Protein AF-A0A6I1NPF8-F1 (afdb_monomer_lite)

Sequence (242 aa):
MSIIIFQILIAASIFITAQVGSRAQLLTSLAWTVFTLVVIYTTPLILLQLLTIWGSYWVFSSAQRQTDNGPSTLQAIINGRVGTVIDQLSTHQVVMRTLQPLRAAIYTEHLAVEKALERAQQQLHLNLRFAQGGPELQAQYEQSCAHFTRLLKPAPSASSPLVRLPDFDAIPPPENPQVAEILEQEIRTLREGRNQYLDMVRRTVCANAELKQLFERQLRERNAVEVWVKEFSPLQRIRAAL

Secondary structure (DSSP, 8-state):
-HHHHHHHHHHHHHHHHHTT-HHHHHHHHHHHHHHHHHH---HHHHHHHHHHHHHHHHHHHHHHT-TTS-HHHHHHHHHHHHHHHHHHHHHHHHHHHHHHHHHHHHHHHHHHHHHHHHHHHHHHHHHHHHHHHHHHHHHHHHHHHHHHHHHSPPPP---PPP-PPP-SS-SPPPSSHHHHHHHHHHHHHHHHHHHHHHHHHHHHHHT-HHHHHHHHHHHHHTT-HHHHHHHH-HHHHHHH--

pLDDT: mean 81.56, std 14.74, range [42.94, 97.81]

Structure (mmCIF, N/CA/C/O backbone):
data_AF-A0A6I1NPF8-F1
#
_entry.id   AF-A0A6I1NPF8-F1
#
loop_
_atom_site.group_PDB
_atom_site.id
_atom_site.type_symbol
_atom_site.label_atom_id
_atom_site.label_alt_id
_atom_site.label_comp_id
_atom_site.label_asym_id
_atom_site.label_entity_id
_atom_site.label_seq_id
_atom_site.pdbx_PDB_ins_code
_atom_site.Cartn_x
_atom_site.Cartn_y
_atom_site.Cartn_z
_atom_site.occupancy
_atom_site.B_iso_or_equiv
_atom_site.auth_seq_id
_atom_site.auth_comp_id
_atom_site.auth_asym_id
_atom_site.auth_atom_id
_atom_site.pdbx_PDB_model_num
ATOM 1 N N . MET A 1 1 ? 12.178 27.858 -13.052 1.00 51.66 1 MET A N 1
ATOM 2 C CA . MET A 1 1 ? 12.926 28.748 -13.972 1.00 51.66 1 MET A CA 1
ATOM 3 C C . MET A 1 1 ? 14.441 28.669 -13.748 1.00 51.66 1 MET A C 1
ATOM 5 O O . MET A 1 1 ? 15.152 28.402 -14.704 1.00 51.66 1 MET A O 1
ATOM 9 N N . SER A 1 2 ? 14.948 28.806 -12.517 1.00 63.16 2 SER A N 1
ATOM 10 C CA . SER A 1 2 ? 16.392 28.793 -12.191 1.00 63.16 2 SER A CA 1
ATOM 11 C C . SER A 1 2 ? 17.146 27.501 -12.558 1.00 63.16 2 SER A C 1
ATOM 13 O O . SER A 1 2 ? 18.290 27.564 -12.995 1.00 63.16 2 SER A O 1
ATOM 15 N N . ILE A 1 3 ? 16.502 26.335 -12.447 1.00 68.75 3 ILE A N 1
ATOM 16 C CA . ILE A 1 3 ? 17.141 25.026 -12.691 1.00 68.75 3 ILE A CA 1
ATOM 17 C C . ILE A 1 3 ? 17.507 24.817 -14.172 1.00 68.75 3 ILE A C 1
ATOM 19 O O . ILE A 1 3 ? 18.591 24.327 -14.472 1.00 68.75 3 ILE A O 1
ATOM 23 N N . ILE A 1 4 ? 16.634 25.222 -15.102 1.00 65.62 4 ILE A N 1
ATOM 24 C CA . ILE A 1 4 ? 16.854 25.040 -16.549 1.00 65.62 4 ILE A CA 1
ATOM 25 C C . ILE A 1 4 ? 18.004 25.933 -17.030 1.00 65.62 4 ILE A C 1
ATOM 27 O O . ILE A 1 4 ? 18.875 25.475 -17.764 1.00 65.62 4 ILE A O 1
ATOM 31 N N . ILE A 1 5 ? 18.055 27.183 -16.555 1.00 68.75 5 ILE A N 1
ATOM 32 C CA . ILE A 1 5 ? 19.144 28.123 -16.864 1.00 68.75 5 ILE A CA 1
ATOM 33 C C . ILE A 1 5 ? 20.485 27.548 -16.394 1.00 68.75 5 ILE A C 1
ATOM 35 O O . ILE A 1 5 ? 21.462 27.577 -17.135 1.00 68.75 5 ILE A O 1
ATOM 39 N N . PHE A 1 6 ? 20.518 26.956 -15.197 1.00 69.75 6 PHE A N 1
ATOM 40 C CA . PHE A 1 6 ? 21.723 26.341 -14.645 1.00 69.75 6 PHE A CA 1
ATOM 41 C C . PHE A 1 6 ? 22.190 25.117 -15.454 1.00 69.75 6 PHE A C 1
ATOM 43 O O . PHE A 1 6 ? 23.381 24.968 -15.715 1.00 69.75 6 PHE A O 1
ATOM 50 N N . GLN A 1 7 ? 21.263 24.273 -15.921 1.00 66.31 7 GLN A N 1
ATOM 51 C CA . GLN A 1 7 ? 21.593 23.130 -16.783 1.00 66.31 7 GLN A CA 1
ATOM 52 C C . GLN A 1 7 ? 22.134 23.555 -18.156 1.00 66.31 7 GLN A C 1
ATOM 54 O O . GLN A 1 7 ? 23.113 22.972 -18.622 1.00 66.31 7 GLN A O 1
ATOM 59 N N . ILE A 1 8 ? 21.551 24.590 -18.774 1.00 72.56 8 ILE A N 1
ATOM 60 C CA . ILE A 1 8 ? 22.043 25.153 -20.044 1.00 72.56 8 ILE A CA 1
ATOM 61 C C . ILE A 1 8 ? 23.463 25.708 -19.870 1.00 72.56 8 ILE A C 1
ATOM 63 O O . ILE A 1 8 ? 24.314 25.499 -20.731 1.00 72.56 8 ILE A O 1
ATOM 67 N N . LEU A 1 9 ? 23.741 26.363 -18.741 1.00 75.44 9 LEU A N 1
ATOM 68 C CA . LEU A 1 9 ? 25.045 26.964 -18.450 1.00 75.44 9 LEU A CA 1
ATOM 69 C C . LEU A 1 9 ? 26.137 25.897 -18.258 1.00 75.44 9 LEU A C 1
ATOM 71 O O . LEU A 1 9 ? 27.224 26.020 -18.824 1.00 75.44 9 LEU A O 1
ATOM 75 N N . ILE A 1 10 ? 25.830 24.802 -17.550 1.00 72.31 10 ILE A N 1
ATOM 76 C CA . ILE A 1 10 ? 26.739 23.651 -17.427 1.00 72.31 10 ILE A CA 1
ATOM 77 C C . ILE A 1 10 ? 27.001 23.029 -18.803 1.00 72.31 10 ILE A C 1
ATOM 79 O O . ILE A 1 10 ? 28.163 22.858 -19.175 1.00 72.31 10 ILE A O 1
ATOM 83 N N . ALA A 1 11 ? 25.951 22.748 -19.581 1.00 67.94 11 ALA A N 1
ATOM 84 C CA . ALA A 1 11 ? 26.082 22.140 -20.905 1.00 67.94 11 ALA A CA 1
ATOM 85 C C . ALA A 1 11 ? 26.912 23.012 -21.865 1.00 67.94 11 ALA A C 1
ATOM 87 O O . ALA A 1 11 ? 27.827 22.509 -22.517 1.00 67.94 11 ALA A O 1
ATOM 88 N N . ALA A 1 12 ? 26.662 24.325 -21.891 1.00 70.19 12 ALA A N 1
ATOM 89 C CA . ALA A 1 12 ? 27.430 25.276 -22.690 1.00 70.19 12 ALA A CA 1
ATOM 90 C C . ALA A 1 12 ? 28.904 25.335 -22.253 1.00 70.19 12 ALA A C 1
ATOM 92 O O . ALA A 1 12 ? 29.794 25.342 -23.101 1.00 70.19 12 AL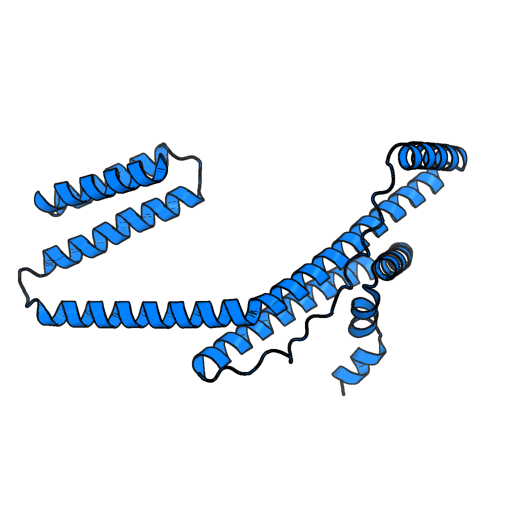A A O 1
ATOM 93 N N . SER A 1 13 ? 29.182 25.312 -20.944 1.00 73.25 13 SER A N 1
ATOM 94 C CA . SER A 1 13 ? 30.560 25.344 -20.436 1.00 73.25 13 SER A CA 1
ATOM 95 C C . SER A 1 13 ? 31.358 24.088 -20.805 1.00 73.25 13 SER A C 1
ATOM 97 O O . SER A 1 13 ? 32.515 24.202 -21.200 1.00 73.25 13 SER A O 1
ATOM 99 N N . ILE A 1 14 ? 30.734 22.904 -20.758 1.00 70.25 14 ILE A N 1
ATOM 100 C CA . ILE A 1 14 ? 31.361 21.635 -21.162 1.00 70.25 14 ILE A CA 1
ATOM 101 C C . ILE A 1 14 ? 31.570 21.598 -22.682 1.00 70.25 14 ILE A C 1
ATOM 103 O O . ILE A 1 14 ? 32.590 21.098 -23.152 1.00 70.25 14 ILE A O 1
ATOM 107 N N . PHE A 1 15 ? 30.633 22.150 -23.458 1.00 68.31 15 PHE A N 1
ATOM 108 C CA . PHE A 1 15 ? 30.753 22.239 -24.913 1.00 68.31 15 PHE A CA 1
ATOM 109 C C . PHE A 1 15 ? 31.921 23.138 -25.343 1.00 68.31 15 PHE A C 1
ATOM 111 O O . PHE A 1 15 ? 32.705 22.763 -26.213 1.00 68.31 15 PHE A O 1
ATOM 118 N N . ILE A 1 16 ? 32.077 24.298 -24.698 1.00 69.94 16 ILE A N 1
ATOM 119 C CA . ILE A 1 16 ? 33.178 25.229 -24.975 1.00 69.94 16 ILE A CA 1
ATOM 120 C C . ILE A 1 16 ? 34.528 24.584 -24.635 1.00 69.94 16 ILE A C 1
ATOM 122 O O . ILE A 1 16 ? 35.472 24.684 -25.418 1.00 69.94 16 ILE A O 1
ATOM 126 N N . THR A 1 17 ? 34.636 23.872 -23.509 1.00 68.06 17 THR A N 1
ATOM 127 C CA . 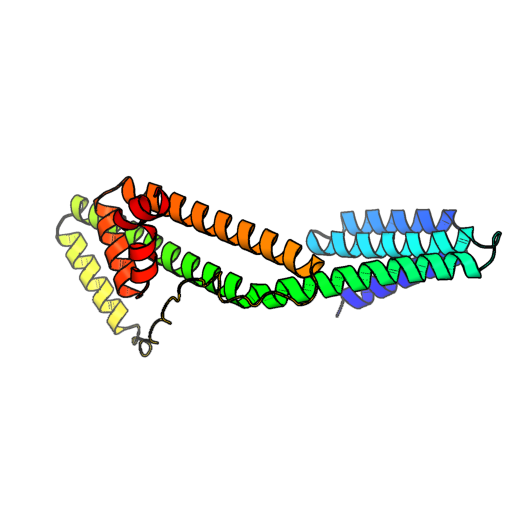THR A 1 17 ? 35.907 23.250 -23.103 1.00 68.06 17 THR A CA 1
ATOM 128 C C . THR A 1 17 ? 36.239 21.974 -23.875 1.00 68.06 17 THR A C 1
ATOM 130 O O . THR A 1 17 ? 37.419 21.657 -24.029 1.00 68.06 17 THR A O 1
ATOM 133 N N . ALA A 1 18 ? 35.244 21.293 -24.452 1.00 62.56 18 ALA A N 1
ATOM 134 C CA . ALA A 1 18 ? 35.462 20.179 -25.377 1.00 62.56 18 ALA A CA 1
ATOM 135 C C . ALA A 1 18 ? 36.223 20.602 -26.650 1.00 62.56 18 ALA A C 1
ATOM 137 O O . ALA A 1 18 ? 37.006 19.814 -27.181 1.00 62.56 18 ALA A O 1
ATOM 138 N N . GLN A 1 19 ? 36.080 21.856 -27.101 1.00 68.69 19 GLN A N 1
ATOM 139 C CA . GLN A 1 19 ? 36.823 22.366 -28.263 1.00 68.69 19 GLN A CA 1
ATOM 140 C C . GLN A 1 19 ? 38.300 22.678 -27.970 1.00 68.69 19 GLN A C 1
ATOM 142 O O . GLN A 1 19 ? 39.108 22.731 -28.891 1.00 68.69 19 GLN A O 1
ATOM 147 N N . VAL A 1 20 ? 38.672 22.855 -26.697 1.00 74.94 20 VAL A N 1
ATOM 148 C CA . VAL A 1 20 ? 40.045 23.202 -26.281 1.00 74.94 20 VAL A CA 1
ATOM 149 C C . VAL A 1 20 ? 40.918 21.952 -26.099 1.00 74.94 20 VAL A C 1
ATOM 151 O O . VAL A 1 20 ? 42.138 22.014 -26.236 1.00 74.94 20 VAL A O 1
ATOM 154 N N . GLY A 1 21 ? 40.307 20.794 -25.826 1.00 66.56 21 GLY A N 1
ATOM 155 C CA . GLY A 1 21 ? 40.992 19.501 -25.777 1.00 66.56 21 GLY A CA 1
ATOM 156 C C . GLY A 1 21 ? 40.440 18.547 -24.716 1.00 66.56 21 GLY A C 1
ATOM 157 O O . GLY A 1 21 ? 39.910 18.958 -23.683 1.00 66.56 21 GLY A O 1
ATOM 158 N N . SER A 1 22 ? 40.627 17.243 -24.935 1.00 62.72 22 SER A N 1
ATOM 159 C CA . SER A 1 22 ? 40.040 16.166 -24.113 1.00 62.72 22 SER A CA 1
ATOM 160 C C . SER A 1 22 ? 40.419 16.219 -22.626 1.00 62.72 22 SER A C 1
ATOM 162 O O . SER A 1 22 ? 39.627 15.842 -21.761 1.00 62.72 22 SER A O 1
ATOM 164 N N . ARG A 1 23 ? 41.617 16.726 -22.306 1.00 68.88 23 ARG A N 1
ATOM 165 C CA . ARG A 1 23 ? 42.084 16.910 -20.921 1.00 68.88 23 ARG A CA 1
ATOM 166 C C . ARG A 1 23 ? 41.377 18.071 -20.216 1.00 68.88 23 ARG A C 1
ATOM 168 O O . ARG A 1 23 ? 41.074 17.960 -19.031 1.00 68.88 23 ARG A O 1
ATOM 175 N N . ALA A 1 24 ? 41.085 19.152 -20.942 1.00 70.31 24 ALA A N 1
ATOM 176 C CA . ALA A 1 24 ? 40.372 20.309 -20.405 1.00 70.31 24 ALA A CA 1
ATOM 177 C C . ALA A 1 24 ? 38.912 19.952 -20.097 1.00 70.31 24 ALA A C 1
ATOM 179 O O . ALA A 1 24 ? 38.418 20.267 -19.019 1.00 70.31 24 ALA A O 1
ATOM 180 N N . GLN A 1 25 ? 38.265 19.193 -20.985 1.00 67.88 25 GLN A N 1
ATOM 181 C CA . GLN A 1 25 ? 36.898 18.712 -20.787 1.00 67.88 25 GLN A CA 1
ATOM 182 C C . GLN A 1 25 ? 36.749 17.868 -19.509 1.00 67.88 25 GLN A C 1
ATOM 184 O O . GLN A 1 25 ? 35.792 18.042 -18.752 1.00 67.88 25 GLN A O 1
ATOM 189 N N . LEU A 1 26 ? 37.712 16.978 -19.241 1.00 70.81 26 LEU A N 1
ATOM 190 C CA . LEU A 1 26 ? 37.694 16.116 -18.058 1.00 70.81 26 LEU A CA 1
ATOM 191 C C . LEU A 1 26 ? 37.825 16.951 -16.775 1.00 70.81 26 LEU A C 1
ATOM 193 O O . LEU A 1 26 ? 37.009 16.798 -15.867 1.00 70.81 26 LEU A O 1
ATOM 197 N N . LEU A 1 27 ? 38.761 17.905 -16.741 1.00 72.75 27 LEU A N 1
ATOM 198 C CA . LEU A 1 27 ? 38.934 18.820 -15.607 1.00 72.75 27 LEU A CA 1
ATOM 199 C C . LEU A 1 27 ? 37.693 19.685 -15.359 1.00 72.75 27 LEU A C 1
ATOM 201 O O . LEU A 1 27 ? 37.284 19.844 -14.211 1.00 72.75 27 LEU A O 1
ATOM 205 N N . THR A 1 28 ? 37.047 20.190 -16.412 1.00 73.81 28 THR A N 1
ATOM 206 C CA . THR A 1 28 ? 35.805 20.966 -16.284 1.00 73.81 28 THR A CA 1
ATOM 207 C C . THR A 1 28 ? 34.652 20.112 -15.758 1.00 73.81 28 THR A C 1
ATOM 209 O O . THR A 1 28 ? 33.916 20.558 -14.880 1.00 73.81 28 THR A O 1
ATOM 212 N N . SER A 1 29 ? 34.508 18.871 -16.237 1.00 71.75 29 SER A N 1
ATOM 213 C CA . SER A 1 29 ? 33.476 17.949 -15.741 1.00 71.75 29 SER A CA 1
ATOM 214 C C . SER A 1 29 ? 33.691 17.580 -14.268 1.00 71.75 29 SER A C 1
ATOM 216 O O . SER A 1 29 ? 32.737 17.550 -13.487 1.00 71.75 29 SER A O 1
ATOM 218 N N . LEU A 1 30 ? 34.950 17.381 -13.864 1.00 77.50 30 LEU A N 1
ATOM 219 C CA . LEU A 1 30 ? 35.327 17.082 -12.487 1.00 77.50 30 LEU A CA 1
ATOM 220 C C . LEU A 1 30 ? 35.043 18.282 -11.575 1.00 77.50 30 LEU A C 1
ATOM 222 O O . LEU A 1 30 ? 34.437 18.117 -10.519 1.00 77.50 30 LEU A O 1
ATOM 226 N N . ALA A 1 31 ? 35.410 19.490 -12.011 1.00 77.94 31 ALA A N 1
ATOM 227 C CA . ALA A 1 31 ? 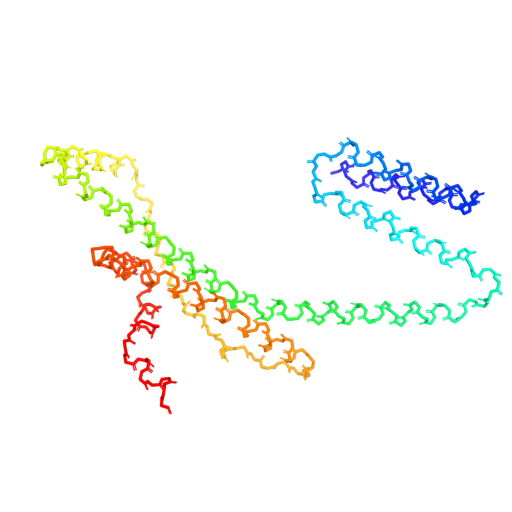35.165 20.725 -11.273 1.00 77.94 31 ALA A CA 1
ATOM 228 C C . ALA A 1 31 ? 33.666 20.965 -11.040 1.00 77.94 31 ALA A C 1
ATOM 230 O O . ALA A 1 31 ? 33.262 21.256 -9.915 1.00 77.94 31 ALA A O 1
ATOM 231 N N . TRP A 1 32 ? 32.829 20.766 -12.064 1.00 74.50 32 TRP A N 1
ATOM 232 C CA . TRP A 1 32 ? 31.377 20.874 -11.913 1.00 74.50 32 TRP A CA 1
ATOM 233 C C . TRP A 1 32 ? 30.798 19.788 -11.013 1.00 74.50 32 TRP A C 1
ATOM 235 O O . TRP A 1 32 ? 29.935 20.089 -10.195 1.00 74.50 32 TRP A O 1
ATOM 245 N N . THR A 1 33 ? 31.304 18.557 -11.098 1.00 72.50 33 THR A N 1
ATOM 246 C CA . THR A 1 33 ? 30.868 17.462 -10.221 1.00 72.50 33 THR A CA 1
ATOM 247 C C . THR A 1 33 ? 31.132 17.808 -8.755 1.00 72.50 33 THR A C 1
ATOM 249 O O . THR A 1 33 ? 30.212 17.758 -7.940 1.00 72.50 33 THR A O 1
ATOM 252 N N . VAL A 1 34 ? 32.349 18.254 -8.427 1.00 75.69 34 VAL A N 1
ATOM 253 C CA . VAL A 1 34 ? 32.714 18.679 -7.065 1.00 75.69 34 VAL A CA 1
ATOM 254 C C . VAL A 1 34 ? 31.876 19.880 -6.621 1.00 75.69 34 VAL A C 1
ATOM 256 O O . VAL A 1 34 ? 31.338 19.871 -5.517 1.00 75.69 34 VAL A O 1
ATOM 259 N N . PHE A 1 35 ? 31.692 20.880 -7.485 1.00 73.00 35 PHE A N 1
ATOM 260 C CA . PHE A 1 35 ? 30.863 22.047 -7.182 1.00 73.00 35 PHE A CA 1
ATOM 261 C C . PHE A 1 35 ? 29.407 21.660 -6.873 1.00 73.00 35 PHE A C 1
ATOM 263 O O . PHE A 1 35 ? 28.855 22.093 -5.864 1.00 73.00 35 PHE A O 1
ATOM 270 N N . THR A 1 36 ? 28.791 20.797 -7.687 1.00 69.81 36 THR A N 1
ATOM 271 C CA . THR A 1 36 ? 27.409 20.331 -7.463 1.00 69.81 36 THR A CA 1
ATOM 272 C C . THR A 1 36 ? 27.261 19.489 -6.197 1.00 69.81 36 THR A C 1
ATOM 274 O O . THR A 1 36 ? 26.245 19.602 -5.514 1.00 69.81 36 THR A O 1
ATOM 277 N N . LEU A 1 37 ? 28.289 18.713 -5.839 1.00 66.81 37 LEU A N 1
ATOM 278 C CA . LEU A 1 37 ? 28.320 17.914 -4.614 1.00 66.81 37 LEU A CA 1
ATOM 279 C C . LEU A 1 37 ? 28.398 18.788 -3.350 1.00 66.81 37 LEU A C 1
ATOM 281 O O . LEU A 1 37 ? 27.842 18.428 -2.319 1.00 66.81 37 LEU A O 1
ATOM 285 N N . VAL A 1 38 ? 29.078 19.938 -3.436 1.00 70.44 38 VAL A N 1
ATOM 286 C CA . VAL A 1 38 ? 29.252 20.882 -2.318 1.00 70.44 38 VAL A CA 1
ATOM 287 C C . VAL A 1 38 ? 28.047 21.816 -2.156 1.00 70.44 38 VAL A C 1
ATOM 289 O O . VAL A 1 38 ? 27.707 22.188 -1.036 1.00 70.44 38 VAL A O 1
ATOM 292 N N . VAL A 1 39 ? 27.394 22.210 -3.254 1.00 66.50 39 VAL A N 1
ATOM 293 C CA . VAL A 1 39 ? 26.408 23.308 -3.252 1.00 66.50 39 VAL A CA 1
ATOM 294 C C . VAL A 1 39 ? 24.954 22.843 -3.064 1.00 66.50 39 VAL A C 1
ATOM 296 O O . VAL A 1 39 ? 24.112 23.654 -2.680 1.00 66.50 39 VAL A O 1
ATOM 299 N N . ILE A 1 40 ? 24.613 21.569 -3.294 1.00 59.88 40 ILE A N 1
ATOM 300 C CA . ILE A 1 40 ? 23.205 21.125 -3.334 1.00 59.88 40 ILE A CA 1
ATOM 301 C C . ILE A 1 40 ? 22.910 20.080 -2.248 1.00 59.88 40 ILE A C 1
ATOM 303 O O . ILE A 1 40 ? 23.366 18.949 -2.313 1.00 59.88 40 ILE A O 1
ATOM 307 N N . TYR A 1 41 ? 22.061 20.433 -1.276 1.00 55.94 41 TYR A N 1
ATOM 308 C CA . TYR A 1 41 ? 21.579 19.541 -0.201 1.00 55.94 41 TYR A CA 1
ATOM 309 C C . TYR A 1 41 ? 20.339 18.711 -0.613 1.00 55.94 41 TYR A C 1
ATOM 311 O O . TYR A 1 41 ? 19.593 18.216 0.228 1.00 55.94 41 TYR A O 1
ATOM 319 N N . THR A 1 42 ? 20.052 18.605 -1.916 1.00 57.56 42 THR A N 1
ATOM 320 C CA . THR A 1 42 ? 18.831 17.979 -2.456 1.00 57.56 42 THR A CA 1
ATOM 321 C C . THR A 1 42 ? 19.188 16.799 -3.363 1.00 57.56 42 THR A C 1
ATOM 323 O O . THR A 1 42 ? 19.442 16.943 -4.559 1.00 57.56 42 THR A O 1
ATOM 326 N N . THR A 1 43 ? 19.182 15.602 -2.777 1.00 59.94 43 THR A N 1
ATOM 327 C CA . THR A 1 43 ? 19.627 14.325 -3.362 1.00 59.94 43 THR A CA 1
ATOM 328 C C . THR A 1 43 ? 19.077 13.982 -4.762 1.00 59.94 43 THR A C 1
ATOM 330 O O . THR A 1 43 ? 19.864 13.517 -5.588 1.00 59.94 43 THR A O 1
ATOM 333 N N . PRO A 1 44 ? 17.794 14.220 -5.118 1.00 59.28 44 PRO A N 1
ATOM 334 C CA . PRO A 1 44 ? 17.296 13.835 -6.445 1.00 59.28 44 PRO A CA 1
ATOM 335 C C . PRO A 1 44 ? 17.818 14.724 -7.588 1.00 59.28 44 PRO A C 1
ATOM 337 O O . PRO A 1 44 ? 17.930 14.259 -8.721 1.00 59.28 44 PRO A O 1
ATOM 340 N N . LEU A 1 45 ? 18.191 15.982 -7.317 1.00 58.69 45 LEU A N 1
ATOM 341 C CA . LEU A 1 45 ? 18.747 16.882 -8.340 1.00 58.69 45 LEU A CA 1
ATOM 342 C C . LEU A 1 45 ? 20.199 16.545 -8.700 1.00 58.69 45 LEU A C 1
ATOM 344 O O . LEU A 1 45 ? 20.599 16.740 -9.848 1.00 58.69 45 LEU A O 1
ATOM 348 N N . ILE A 1 46 ? 20.962 15.999 -7.751 1.00 66.88 46 ILE A N 1
ATOM 349 C CA . ILE A 1 46 ? 22.356 15.584 -7.955 1.00 66.88 46 ILE A CA 1
ATOM 350 C C . ILE A 1 46 ? 22.438 14.440 -8.970 1.00 66.88 46 ILE A C 1
ATOM 352 O O . ILE A 1 46 ? 23.283 14.471 -9.861 1.00 66.88 46 ILE A O 1
ATOM 356 N N . LEU A 1 47 ? 21.529 13.462 -8.889 1.00 69.56 47 LEU A N 1
ATOM 357 C CA . LEU A 1 47 ? 21.488 12.340 -9.833 1.00 69.56 47 LEU A CA 1
ATOM 358 C C . LEU A 1 47 ? 21.194 12.810 -11.260 1.00 69.56 47 LEU A C 1
ATOM 360 O O . LEU A 1 47 ? 21.855 12.370 -12.199 1.00 69.56 47 LEU A O 1
ATOM 364 N N . LEU A 1 48 ? 20.252 13.745 -11.418 1.00 68.62 48 LEU A N 1
ATOM 365 C CA . LEU A 1 48 ? 19.928 14.322 -12.721 1.00 68.62 48 LEU A CA 1
ATOM 366 C C . LEU A 1 48 ? 21.124 15.100 -13.296 1.00 68.62 48 LEU A C 1
ATOM 368 O O . LEU A 1 48 ? 21.440 14.957 -14.471 1.00 68.62 48 LEU A O 1
ATOM 372 N N . GLN A 1 49 ? 21.821 15.889 -12.472 1.00 65.06 49 GLN A N 1
ATOM 373 C CA . GLN A 1 49 ? 22.997 16.650 -12.909 1.00 65.06 49 GLN A CA 1
ATOM 374 C C . GLN A 1 49 ? 24.189 15.755 -13.258 1.00 65.06 49 GLN A C 1
ATOM 376 O O . GLN A 1 49 ? 24.826 15.980 -14.285 1.00 65.06 49 GLN A O 1
ATOM 381 N N . LEU A 1 50 ? 24.456 14.714 -12.466 1.00 69.75 50 LEU A N 1
ATOM 382 C CA . LEU A 1 50 ? 25.481 13.714 -12.773 1.00 69.75 50 LEU A CA 1
ATOM 383 C C . LEU A 1 50 ? 25.184 13.003 -14.092 1.00 69.75 50 LEU A C 1
ATOM 385 O O . LEU A 1 50 ? 26.082 12.860 -14.919 1.00 69.75 50 LEU A O 1
ATOM 389 N N . LEU A 1 51 ? 23.928 12.613 -14.321 1.00 75.19 51 LEU A N 1
ATOM 390 C CA . LEU A 1 51 ? 23.516 11.966 -15.564 1.00 75.19 51 LEU A CA 1
ATOM 391 C C . LEU A 1 51 ? 23.711 12.898 -16.767 1.00 75.19 51 LEU A C 1
ATOM 393 O O . LEU A 1 51 ? 24.224 12.461 -17.794 1.00 75.19 51 LEU A O 1
ATOM 397 N N . THR A 1 52 ? 23.402 14.189 -16.631 1.00 74.69 52 THR A N 1
ATOM 398 C CA . THR A 1 52 ? 23.646 15.176 -17.693 1.00 74.69 52 THR A CA 1
ATOM 399 C C . THR A 1 52 ? 25.140 15.390 -17.955 1.00 74.69 52 THR A C 1
ATOM 401 O O . THR A 1 52 ? 25.549 15.426 -19.116 1.00 74.69 52 THR A O 1
ATOM 404 N N . ILE A 1 53 ? 25.971 15.503 -16.911 1.00 73.44 53 ILE A N 1
ATOM 405 C CA . ILE A 1 53 ? 27.424 15.719 -17.042 1.00 73.44 53 ILE A CA 1
ATOM 406 C C . ILE A 1 53 ? 28.086 14.504 -17.701 1.00 73.44 53 ILE A C 1
ATOM 408 O O . ILE A 1 53 ? 28.801 14.653 -18.694 1.00 73.44 53 ILE A O 1
ATOM 412 N N . TRP A 1 54 ? 27.813 13.300 -17.196 1.00 74.00 54 TRP A N 1
ATOM 413 C CA . TRP A 1 54 ? 28.400 12.066 -17.717 1.00 74.00 54 TRP A CA 1
ATOM 414 C C . TRP A 1 54 ? 27.819 11.660 -19.069 1.00 74.00 54 TRP A C 1
ATOM 416 O O . TRP A 1 54 ? 28.567 11.210 -19.934 1.00 74.00 54 TRP A O 1
ATOM 426 N N . GLY A 1 55 ? 26.522 11.883 -19.294 1.00 74.25 55 GLY A N 1
ATOM 427 C CA . GLY A 1 55 ? 25.885 11.685 -20.594 1.00 74.25 55 GLY A CA 1
ATOM 428 C C . GLY A 1 55 ? 26.500 12.586 -21.664 1.00 74.25 55 GLY A C 1
ATOM 429 O O . GLY A 1 55 ? 26.892 12.105 -22.725 1.00 74.25 55 GLY A O 1
ATOM 430 N N . SER A 1 56 ? 26.691 13.873 -21.355 1.00 71.31 56 SER A N 1
ATOM 431 C CA . SER A 1 56 ? 27.353 14.815 -22.267 1.00 71.31 56 SER A CA 1
ATOM 432 C C . SER A 1 56 ? 28.811 14.418 -22.507 1.00 71.31 56 SER A C 1
ATOM 434 O O . SER A 1 56 ? 29.254 14.346 -23.650 1.00 71.31 56 SER A O 1
ATOM 436 N N . TYR A 1 57 ? 29.560 14.089 -21.449 1.00 69.38 57 TYR A N 1
ATOM 437 C CA . TYR A 1 57 ? 30.944 13.635 -21.577 1.00 69.38 57 TYR A CA 1
ATOM 438 C C . TYR A 1 57 ? 31.063 12.385 -22.458 1.00 69.38 57 TYR A C 1
ATOM 440 O O . TYR A 1 57 ? 31.931 12.331 -23.326 1.00 69.38 57 TYR A O 1
ATOM 448 N N . TRP A 1 58 ? 30.185 11.395 -22.291 1.00 77.00 58 TRP A N 1
ATOM 449 C CA . TRP A 1 58 ? 30.204 10.167 -23.086 1.00 77.00 58 TRP A CA 1
ATOM 450 C C . TRP A 1 58 ? 29.907 10.425 -24.570 1.00 77.00 58 TRP A C 1
ATOM 452 O O . TRP A 1 58 ? 30.616 9.918 -25.441 1.00 77.00 58 TRP A O 1
ATOM 462 N N . VAL A 1 59 ? 28.923 11.275 -24.875 1.00 72.69 59 VAL A N 1
ATOM 463 C CA . VAL A 1 59 ? 28.578 11.654 -26.257 1.00 72.69 59 VAL A CA 1
ATOM 464 C C . VAL A 1 59 ? 29.708 12.448 -26.927 1.00 72.69 59 VAL A C 1
ATOM 466 O O . VAL A 1 59 ? 30.078 12.163 -28.062 1.00 72.69 59 VAL A O 1
ATOM 469 N N . PHE A 1 60 ? 30.322 13.404 -26.228 1.00 64.38 60 PHE A N 1
ATOM 470 C CA . PHE A 1 60 ? 31.378 14.235 -26.820 1.00 64.38 60 PHE A CA 1
ATOM 471 C C . PHE A 1 60 ? 32.743 13.534 -26.878 1.00 64.38 60 PHE A C 1
ATOM 473 O O . PHE A 1 60 ? 33.464 13.668 -27.866 1.00 64.38 60 PHE A O 1
ATOM 480 N N . SER A 1 61 ? 33.094 12.723 -25.876 1.00 64.56 61 SER A N 1
ATOM 481 C CA . SER A 1 61 ? 34.345 11.947 -25.895 1.00 64.56 61 SER A CA 1
ATOM 482 C C . SER A 1 61 ? 34.324 10.813 -26.923 1.00 64.56 61 SER A C 1
ATOM 484 O O . SER A 1 61 ? 35.377 10.452 -27.453 1.00 64.56 61 SER A O 1
ATOM 486 N N . SER A 1 62 ? 33.144 10.273 -27.247 1.00 61.97 62 SER A N 1
ATOM 487 C CA . SER A 1 62 ? 32.992 9.317 -28.346 1.00 61.97 62 SER A CA 1
ATOM 488 C C . SER A 1 62 ? 33.118 9.991 -29.714 1.00 61.97 62 SER A C 1
ATOM 490 O O . SER A 1 62 ? 33.784 9.425 -30.573 1.00 61.97 62 SER A O 1
ATOM 492 N N . ALA A 1 63 ? 32.616 11.217 -29.894 1.00 57.06 63 ALA A N 1
ATOM 493 C CA . ALA A 1 63 ? 32.817 11.991 -31.124 1.00 57.06 63 ALA A CA 1
ATOM 494 C C . ALA A 1 63 ? 34.300 12.341 -31.380 1.00 57.06 63 ALA A C 1
ATOM 496 O O . ALA A 1 63 ? 34.768 12.295 -32.515 1.00 57.06 63 ALA A O 1
ATOM 497 N N . GLN A 1 64 ? 35.077 12.625 -30.328 1.00 55.94 64 GLN A N 1
ATOM 498 C CA . GLN A 1 64 ? 36.484 13.036 -30.455 1.00 55.94 64 GLN A CA 1
ATOM 499 C C . GLN A 1 64 ? 37.468 11.871 -30.677 1.00 55.94 64 GLN A C 1
ATOM 501 O O . GLN A 1 64 ? 38.602 12.094 -31.086 1.00 55.94 64 GLN A O 1
ATOM 506 N N . ARG A 1 65 ? 37.048 10.619 -30.447 1.00 52.47 65 ARG A N 1
ATOM 507 C CA . ARG A 1 65 ? 37.835 9.411 -30.777 1.00 52.47 65 ARG A CA 1
ATOM 508 C C . ARG A 1 65 ? 37.631 8.925 -32.220 1.00 52.47 65 ARG A C 1
ATOM 510 O O . ARG A 1 65 ? 38.245 7.939 -32.611 1.00 52.47 65 ARG A O 1
ATOM 517 N N . GLN A 1 66 ? 36.767 9.581 -32.997 1.00 48.31 66 GLN A N 1
ATOM 518 C CA . GLN A 1 66 ? 36.321 9.121 -34.321 1.00 48.31 66 GLN A CA 1
ATOM 519 C C . GLN A 1 66 ? 36.907 9.888 -35.502 1.00 48.31 66 GLN A C 1
ATOM 521 O O . GLN A 1 66 ? 36.636 9.526 -36.644 1.00 48.31 66 GLN A O 1
ATOM 526 N N . THR A 1 67 ? 37.755 10.890 -35.271 1.00 50.53 67 THR A N 1
ATOM 527 C CA . THR A 1 67 ? 38.494 11.544 -36.361 1.00 50.53 67 THR A CA 1
ATOM 528 C C . THR A 1 67 ? 39.435 10.597 -37.116 1.00 50.53 67 THR A C 1
ATOM 530 O O . THR A 1 67 ? 39.838 10.941 -38.220 1.00 50.53 67 THR A O 1
ATOM 533 N N . ASP A 1 68 ? 39.699 9.390 -36.596 1.00 52.97 68 ASP A N 1
ATOM 534 C CA . ASP A 1 68 ? 40.589 8.409 -37.233 1.00 52.97 68 ASP A CA 1
ATOM 535 C C . ASP A 1 68 ? 39.879 7.223 -37.919 1.00 52.97 68 ASP A C 1
ATOM 537 O O . ASP A 1 68 ? 40.535 6.476 -38.636 1.00 52.97 68 ASP A O 1
ATOM 541 N N . ASN A 1 69 ? 38.557 7.026 -37.767 1.00 53.34 69 ASN A N 1
ATOM 542 C CA . ASN A 1 69 ? 37.839 5.910 -38.409 1.00 53.34 69 ASN A CA 1
ATOM 543 C C . ASN A 1 69 ? 36.396 6.288 -38.801 1.00 53.34 69 ASN A C 1
ATOM 545 O O . ASN A 1 69 ? 35.507 6.286 -37.958 1.00 53.34 69 ASN A O 1
ATOM 549 N N . GLY A 1 70 ? 36.184 6.570 -40.093 1.00 54.06 70 GLY A N 1
ATOM 550 C CA . GLY A 1 70 ? 34.924 6.502 -40.861 1.00 54.06 70 GLY A CA 1
ATOM 551 C C . GLY A 1 70 ? 33.572 6.822 -40.168 1.00 54.06 70 GLY A C 1
ATOM 552 O O . GLY A 1 70 ? 33.068 5.991 -39.410 1.00 54.06 70 GLY A O 1
ATOM 553 N N . PRO A 1 71 ? 32.871 7.920 -40.530 1.00 58.47 71 PRO A N 1
ATOM 554 C CA . PRO A 1 71 ? 31.618 8.357 -39.884 1.00 58.47 71 PRO A CA 1
ATOM 555 C C . PRO A 1 71 ? 30.408 7.406 -40.029 1.00 58.47 71 PRO A C 1
ATOM 557 O O . PRO A 1 71 ? 29.449 7.511 -39.265 1.00 58.47 71 PRO A O 1
ATOM 560 N N . SER A 1 72 ? 30.424 6.448 -40.960 1.00 66.38 72 SER A N 1
ATOM 561 C CA . SER A 1 72 ? 29.263 5.594 -41.266 1.00 66.38 72 SER A CA 1
ATOM 562 C C . SER A 1 72 ? 29.009 4.472 -40.249 1.00 66.38 72 SER A C 1
ATOM 564 O O . SER A 1 72 ? 27.856 4.162 -39.947 1.00 66.38 72 SER A O 1
ATOM 566 N N . THR A 1 73 ? 30.054 3.869 -39.674 1.00 68.06 73 THR A N 1
ATOM 567 C CA . THR A 1 73 ? 29.913 2.717 -38.756 1.00 68.06 73 THR A CA 1
ATOM 568 C C . THR A 1 73 ? 29.338 3.136 -37.404 1.00 68.06 73 THR A C 1
ATOM 570 O O . THR A 1 73 ? 28.575 2.410 -36.770 1.00 68.06 73 THR A O 1
ATOM 573 N N . LEU A 1 74 ? 29.675 4.341 -36.956 1.00 63.12 74 LEU A N 1
ATOM 574 C CA . LEU A 1 74 ? 29.313 4.831 -35.628 1.00 63.12 74 LEU A CA 1
ATOM 575 C C . LEU A 1 74 ? 27.905 5.395 -35.607 1.00 63.12 74 LEU A C 1
ATOM 577 O O . LEU A 1 74 ? 27.171 5.161 -34.652 1.00 63.12 74 LEU A O 1
ATOM 581 N N . GLN A 1 75 ? 27.490 6.029 -36.700 1.00 72.00 75 GLN A N 1
ATOM 582 C CA . GLN A 1 75 ? 26.104 6.422 -36.890 1.00 72.00 75 GLN A CA 1
ATOM 583 C C . GLN A 1 75 ? 25.179 5.195 -36.925 1.00 72.00 75 GLN A C 1
ATOM 585 O O . GLN A 1 75 ? 24.122 5.220 -36.303 1.00 72.00 75 GLN A O 1
ATOM 590 N N . ALA A 1 76 ? 25.607 4.082 -37.535 1.00 72.62 76 ALA A N 1
ATOM 591 C CA . ALA A 1 76 ? 24.857 2.824 -37.502 1.00 72.62 76 ALA A CA 1
ATOM 592 C C . ALA A 1 76 ? 24.757 2.222 -36.084 1.00 72.62 76 ALA A C 1
ATOM 594 O O . ALA A 1 76 ? 23.675 1.809 -35.669 1.00 72.62 76 ALA A O 1
ATOM 595 N N . ILE A 1 77 ? 25.848 2.222 -35.307 1.00 73.56 77 ILE A N 1
ATOM 596 C CA . ILE A 1 77 ? 25.844 1.732 -33.914 1.00 73.56 77 ILE A CA 1
ATOM 597 C C . ILE A 1 77 ? 24.970 2.616 -33.014 1.00 73.56 77 ILE A C 1
ATOM 599 O O . ILE A 1 77 ? 24.212 2.098 -32.192 1.00 73.56 77 ILE A O 1
ATOM 603 N N . ILE A 1 78 ? 25.064 3.940 -33.158 1.00 73.25 78 ILE A N 1
ATOM 604 C CA . ILE A 1 78 ? 24.257 4.896 -32.390 1.00 73.25 78 ILE A CA 1
ATOM 605 C C . ILE A 1 78 ? 22.781 4.721 -32.739 1.00 73.25 78 ILE A C 1
ATOM 607 O O . ILE A 1 78 ? 21.974 4.555 -31.831 1.00 73.25 78 ILE A O 1
ATOM 611 N N . ASN A 1 79 ? 22.433 4.669 -34.026 1.00 77.75 79 ASN A N 1
ATOM 612 C CA . ASN A 1 79 ? 21.051 4.468 -34.459 1.00 77.75 79 ASN A CA 1
ATOM 613 C C . ASN A 1 79 ? 20.494 3.125 -33.964 1.00 77.75 79 ASN A C 1
ATOM 615 O O . ASN A 1 79 ? 19.363 3.081 -33.489 1.00 77.75 79 ASN A O 1
ATOM 619 N N . GLY A 1 80 ? 21.300 2.056 -33.987 1.00 82.31 80 GLY A N 1
ATOM 620 C CA . GLY A 1 80 ? 20.912 0.754 -33.442 1.00 82.31 80 GLY A CA 1
ATOM 621 C C . GLY A 1 80 ? 20.632 0.801 -31.937 1.00 82.31 80 GLY A C 1
ATOM 622 O O . GLY A 1 80 ? 19.585 0.343 -31.489 1.00 82.31 80 GLY A O 1
ATOM 623 N N . ARG A 1 81 ? 21.523 1.410 -31.144 1.00 79.50 81 ARG A N 1
ATOM 624 C CA . ARG A 1 81 ? 21.341 1.525 -29.684 1.00 79.50 81 ARG A CA 1
ATOM 625 C C . ARG A 1 81 ? 20.184 2.444 -29.306 1.00 79.50 81 ARG A C 1
ATOM 627 O O . ARG A 1 81 ? 19.408 2.109 -28.415 1.00 79.50 81 ARG A O 1
ATOM 634 N N . VAL A 1 82 ? 20.049 3.581 -29.983 1.00 83.50 82 VAL A N 1
ATOM 635 C CA . VAL A 1 82 ? 18.927 4.503 -29.771 1.00 83.50 82 VAL A CA 1
ATOM 636 C C . VAL A 1 82 ? 17.608 3.804 -30.097 1.00 83.50 82 VAL A C 1
ATOM 638 O O . VAL A 1 82 ? 16.685 3.894 -29.293 1.00 83.50 82 VAL A O 1
ATOM 641 N N . GLY A 1 83 ? 17.551 3.029 -31.187 1.00 84.31 83 GLY A N 1
ATOM 642 C CA . GLY A 1 83 ? 16.405 2.176 -31.511 1.00 84.31 83 GLY A CA 1
ATOM 643 C C . GLY A 1 83 ? 16.049 1.230 -30.365 1.00 84.31 83 GLY A C 1
ATOM 644 O O . GLY A 1 83 ? 14.939 1.293 -29.850 1.00 84.31 83 GLY A O 1
ATOM 645 N N . THR A 1 84 ? 17.021 0.464 -29.854 1.00 87.06 84 THR A N 1
ATOM 646 C CA . THR A 1 84 ? 16.762 -0.472 -28.742 1.00 87.06 84 THR A CA 1
ATOM 647 C C . THR A 1 84 ? 16.251 0.210 -27.471 1.00 87.06 84 THR A C 1
ATOM 649 O O . THR A 1 84 ? 15.401 -0.342 -26.779 1.00 87.06 84 THR A O 1
ATOM 652 N N . VAL A 1 85 ? 16.730 1.418 -27.157 1.00 84.19 85 VAL A N 1
ATOM 653 C CA . VAL A 1 85 ? 16.272 2.167 -25.976 1.00 84.19 85 VAL A CA 1
ATOM 654 C C . VAL A 1 85 ? 14.856 2.701 -26.183 1.00 84.19 85 VAL A C 1
ATOM 656 O O . VAL A 1 85 ? 14.051 2.662 -25.254 1.00 84.19 85 VAL A O 1
ATOM 659 N N . ILE A 1 86 ? 14.529 3.175 -27.388 1.00 88.62 86 ILE A N 1
ATOM 660 C CA . ILE A 1 86 ? 13.171 3.615 -27.738 1.00 88.62 86 ILE A CA 1
ATOM 661 C C . ILE A 1 86 ? 12.193 2.431 -27.661 1.00 88.62 86 ILE A C 1
ATOM 663 O O . ILE A 1 86 ? 11.104 2.572 -27.099 1.00 88.62 86 ILE A O 1
ATOM 667 N N . ASP A 1 87 ? 12.595 1.254 -28.138 1.00 86.50 87 ASP A N 1
ATOM 668 C CA . ASP A 1 87 ? 11.784 0.032 -28.085 1.00 86.50 87 ASP A CA 1
ATOM 669 C C . ASP A 1 87 ? 11.569 -0.447 -26.639 1.00 86.50 87 ASP A C 1
ATOM 671 O O . ASP A 1 87 ? 10.455 -0.796 -26.242 1.00 86.50 87 ASP A O 1
ATOM 675 N N . GLN A 1 88 ? 12.607 -0.384 -25.800 1.00 87.50 88 GLN A N 1
ATOM 676 C CA . GLN A 1 88 ? 12.491 -0.684 -24.370 1.00 87.50 88 GLN A CA 1
ATOM 677 C C . GLN A 1 88 ? 11.596 0.323 -23.638 1.00 87.50 88 GLN A C 1
ATOM 679 O O . GLN A 1 88 ? 10.770 -0.068 -22.811 1.00 87.50 88 GLN A O 1
ATOM 684 N N . LEU A 1 89 ? 11.726 1.617 -23.944 1.00 90.31 89 LEU A N 1
ATOM 685 C CA . LEU A 1 89 ? 10.931 2.664 -23.310 1.00 90.31 89 LEU A CA 1
ATOM 686 C C . LEU A 1 89 ? 9.455 2.558 -23.702 1.00 90.31 89 LEU A C 1
ATOM 688 O O . LEU A 1 89 ? 8.588 2.668 -22.837 1.00 90.31 89 LEU A O 1
ATOM 692 N N . SER A 1 90 ? 9.167 2.319 -24.981 1.00 91.62 90 SER A N 1
ATOM 693 C CA . SER A 1 90 ? 7.796 2.120 -25.458 1.00 91.62 90 SER A CA 1
ATOM 694 C C . SER A 1 90 ? 7.172 0.866 -24.842 1.00 91.62 90 SER A C 1
ATOM 696 O O . SER A 1 90 ? 6.060 0.940 -24.321 1.00 91.62 90 SER A O 1
ATOM 698 N N . THR A 1 91 ? 7.919 -0.241 -24.772 1.00 92.56 91 THR A N 1
ATOM 699 C CA . THR A 1 91 ? 7.502 -1.466 -24.068 1.00 92.56 91 THR A CA 1
ATOM 700 C C . THR A 1 91 ? 7.155 -1.179 -22.607 1.00 92.56 91 THR A C 1
ATOM 702 O O . THR A 1 91 ? 6.068 -1.523 -22.140 1.00 92.56 91 THR A O 1
ATOM 705 N N . HIS A 1 92 ? 8.031 -0.477 -21.889 1.00 91.62 92 HIS A N 1
ATOM 706 C CA . HIS A 1 92 ? 7.806 -0.128 -20.489 1.00 91.62 92 HIS A CA 1
ATOM 707 C C . HIS A 1 92 ? 6.584 0.783 -20.295 1.00 91.62 92 HIS A C 1
ATOM 709 O O . HIS A 1 92 ? 5.796 0.580 -19.371 1.00 91.62 92 HIS A O 1
ATOM 715 N N . GLN A 1 93 ? 6.388 1.769 -21.174 1.00 93.81 93 GLN A N 1
ATOM 716 C CA . GLN A 1 93 ? 5.221 2.653 -21.137 1.00 93.81 93 GLN A CA 1
ATOM 717 C C . GLN A 1 93 ? 3.913 1.889 -21.352 1.00 93.81 93 GLN A C 1
ATOM 719 O O . GLN A 1 93 ? 2.937 2.154 -20.648 1.00 93.81 93 GLN A O 1
ATOM 724 N N . VAL A 1 94 ? 3.893 0.933 -22.288 1.00 93.88 94 VAL A N 1
ATOM 725 C CA . VAL A 1 94 ? 2.729 0.070 -22.526 1.00 93.88 94 VAL A CA 1
ATOM 726 C C . VAL A 1 94 ? 2.418 -0.747 -21.274 1.00 93.88 94 VAL A C 1
ATOM 728 O O . VAL A 1 94 ? 1.290 -0.690 -20.793 1.00 93.88 94 VAL A O 1
ATOM 731 N N . VAL A 1 95 ? 3.413 -1.418 -20.683 1.00 95.12 95 VAL A N 1
ATOM 732 C CA . VAL A 1 95 ? 3.234 -2.194 -19.441 1.00 95.12 95 VAL A CA 1
ATOM 733 C C . VAL A 1 95 ? 2.694 -1.314 -18.309 1.00 95.12 95 VAL A C 1
ATOM 735 O O . VAL A 1 95 ? 1.699 -1.663 -17.673 1.00 95.12 95 VAL A O 1
ATOM 738 N N . MET A 1 96 ? 3.286 -0.137 -18.086 1.00 94.38 96 MET A N 1
ATOM 739 C CA . MET A 1 96 ? 2.860 0.776 -17.019 1.00 94.38 96 MET A CA 1
ATOM 740 C C . MET A 1 96 ? 1.430 1.274 -17.207 1.00 94.38 96 MET A C 1
ATOM 742 O O . MET A 1 96 ? 0.660 1.312 -16.247 1.00 94.38 96 MET A O 1
ATOM 746 N N . ARG A 1 97 ? 1.058 1.629 -18.439 1.00 94.69 97 ARG A N 1
ATOM 747 C CA . ARG A 1 97 ? -0.297 2.080 -18.764 1.00 94.69 97 ARG A CA 1
ATOM 748 C C . ARG A 1 97 ? -1.319 0.964 -18.558 1.00 94.69 97 ARG A C 1
ATOM 750 O O . ARG A 1 97 ? -2.379 1.218 -17.992 1.00 94.69 97 ARG A O 1
ATOM 757 N N . THR A 1 98 ? -0.987 -0.255 -18.973 1.00 95.06 98 THR A N 1
ATOM 758 C CA . THR A 1 98 ? -1.850 -1.432 -18.815 1.00 95.06 98 THR A CA 1
ATOM 759 C C . THR A 1 98 ? -2.050 -1.797 -17.341 1.00 95.06 98 THR A C 1
ATOM 761 O O . THR A 1 98 ? -3.162 -2.125 -16.937 1.00 95.06 98 THR A O 1
ATOM 764 N N . LEU A 1 99 ? -1.013 -1.673 -16.506 1.00 96.38 99 LEU A N 1
ATOM 765 C CA . LEU A 1 99 ? -1.083 -1.991 -15.073 1.00 96.38 99 LEU A CA 1
ATOM 766 C C . LEU A 1 99 ? -1.660 -0.874 -14.201 1.00 96.38 99 LEU A C 1
ATOM 768 O O . LEU A 1 99 ? -1.982 -1.117 -13.036 1.00 96.38 99 LEU A O 1
ATOM 772 N N . GLN A 1 100 ? -1.784 0.350 -14.715 1.00 95.31 100 GLN A N 1
ATOM 773 C CA . GLN A 1 100 ? -2.211 1.503 -13.923 1.00 95.31 100 GLN A CA 1
ATOM 774 C C . GLN A 1 100 ? -3.565 1.295 -13.212 1.00 95.31 100 GLN A C 1
ATOM 776 O O . GLN A 1 100 ? -3.633 1.593 -12.015 1.00 95.31 100 GLN A O 1
ATOM 781 N N . PRO A 1 101 ? -4.624 0.757 -13.856 1.00 94.25 101 PRO A N 1
ATOM 782 C CA . PRO A 1 101 ? -5.896 0.504 -13.179 1.00 94.25 101 PRO A CA 1
ATOM 783 C C . PRO A 1 101 ? -5.768 -0.529 -12.053 1.00 94.25 101 PRO A C 1
ATOM 785 O O . PRO A 1 101 ? -6.328 -0.332 -10.975 1.00 94.25 101 PRO A O 1
ATOM 788 N N . LEU A 1 102 ? -4.984 -1.591 -12.272 1.00 95.38 102 LEU A N 1
ATOM 789 C CA . LEU A 1 102 ? -4.745 -2.632 -11.274 1.00 95.38 102 LEU A CA 1
ATOM 790 C C . LEU A 1 102 ? -3.981 -2.076 -10.064 1.00 95.38 102 LEU A C 1
ATOM 792 O O . LEU A 1 102 ? -4.386 -2.286 -8.923 1.00 95.38 102 LEU A O 1
ATOM 796 N N . ARG A 1 103 ? -2.910 -1.309 -10.303 1.00 95.75 103 ARG A N 1
ATOM 797 C CA . ARG A 1 103 ? -2.136 -0.647 -9.240 1.00 95.75 103 ARG A CA 1
ATOM 798 C C . ARG A 1 103 ? -2.998 0.327 -8.439 1.00 95.75 103 ARG A C 1
ATOM 800 O O . ARG A 1 103 ? -2.896 0.358 -7.216 1.00 95.75 103 ARG A O 1
ATOM 807 N N . ALA A 1 104 ? -3.868 1.085 -9.108 1.00 93.50 104 ALA A N 1
ATOM 808 C CA . ALA A 1 104 ? -4.816 1.969 -8.439 1.00 93.50 104 ALA A CA 1
ATOM 809 C C . ALA A 1 104 ? -5.801 1.181 -7.560 1.00 93.50 104 ALA A C 1
ATOM 811 O O . ALA A 1 104 ? -6.000 1.554 -6.406 1.00 93.50 104 ALA A O 1
ATOM 812 N N . ALA A 1 105 ? -6.355 0.070 -8.058 1.00 93.00 105 ALA A N 1
ATOM 813 C CA . ALA A 1 105 ? -7.253 -0.788 -7.285 1.00 93.00 105 ALA A CA 1
ATOM 814 C C . ALA A 1 105 ? -6.565 -1.357 -6.029 1.00 93.00 105 ALA A C 1
ATOM 816 O O . ALA A 1 105 ? -7.091 -1.205 -4.925 1.00 93.00 105 ALA A O 1
ATOM 817 N N . ILE A 1 106 ? -5.356 -1.918 -6.171 1.00 94.38 106 ILE A N 1
ATOM 818 C CA . ILE A 1 106 ? -4.559 -2.434 -5.041 1.00 94.38 106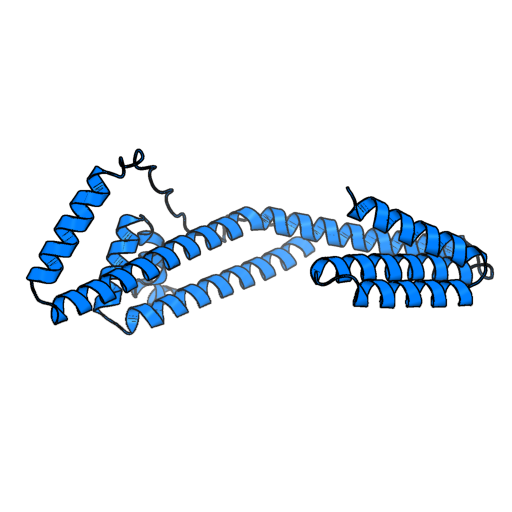 ILE A CA 1
ATOM 819 C C . ILE A 1 106 ? -4.280 -1.320 -4.026 1.00 94.38 106 ILE A C 1
ATOM 821 O O . ILE A 1 106 ? -4.466 -1.509 -2.827 1.00 94.38 106 ILE A O 1
ATOM 825 N N . TYR A 1 107 ? -3.892 -0.130 -4.490 1.00 94.19 107 TYR A N 1
ATOM 826 C CA . TYR A 1 107 ? -3.653 1.007 -3.603 1.00 94.19 107 TYR A CA 1
ATOM 827 C C . TYR A 1 107 ? -4.918 1.422 -2.838 1.00 94.19 107 TYR A C 1
ATOM 829 O O . TYR A 1 107 ? -4.860 1.658 -1.631 1.00 94.19 107 TYR A O 1
ATOM 837 N N . THR A 1 108 ? -6.074 1.478 -3.508 1.00 91.06 108 THR A N 1
ATOM 838 C CA . THR A 1 108 ? -7.342 1.805 -2.840 1.00 91.06 108 THR A CA 1
ATOM 839 C C . THR A 1 108 ? -7.757 0.754 -1.814 1.00 91.06 108 THR A C 1
ATOM 841 O O . THR A 1 108 ? -8.255 1.114 -0.748 1.00 91.06 108 THR A O 1
ATOM 844 N N . GLU A 1 109 ? -7.513 -0.527 -2.097 1.00 92.38 109 GLU A N 1
ATOM 845 C CA . GLU A 1 109 ? -7.737 -1.626 -1.158 1.00 92.38 109 GLU A CA 1
ATOM 846 C C . GLU A 1 109 ? -6.826 -1.495 0.067 1.00 92.38 109 GLU A C 1
ATOM 848 O O . GLU A 1 109 ? -7.318 -1.493 1.196 1.00 92.38 109 GLU A O 1
ATOM 853 N N . HIS A 1 110 ? -5.521 -1.307 -0.146 1.00 94.31 110 HIS A N 1
ATOM 854 C CA . HIS A 1 110 ? -4.546 -1.114 0.929 1.00 94.31 110 HIS A CA 1
ATOM 855 C C . HIS A 1 110 ? -4.930 0.064 1.821 1.00 94.31 110 HIS A C 1
ATOM 857 O O . HIS A 1 110 ? -5.005 -0.085 3.037 1.00 94.31 110 HIS A O 1
ATOM 863 N N . LEU A 1 111 ? -5.251 1.214 1.226 1.00 93.38 111 LEU A N 1
ATOM 864 C CA . LEU A 1 111 ? -5.643 2.401 1.976 1.00 93.38 111 LEU A CA 1
ATOM 865 C C . LEU A 1 111 ? -6.928 2.165 2.786 1.00 93.38 111 LEU A C 1
ATOM 867 O O . LEU A 1 111 ? -7.043 2.625 3.922 1.00 93.38 111 LEU A O 1
ATOM 871 N N . ALA A 1 112 ? -7.905 1.447 2.227 1.00 91.44 112 ALA A N 1
ATOM 872 C CA . ALA A 1 112 ? -9.138 1.120 2.936 1.00 91.44 112 ALA A CA 1
ATOM 873 C C . ALA A 1 112 ? -8.883 0.195 4.137 1.00 91.44 112 ALA A C 1
ATOM 875 O O . ALA A 1 112 ? -9.416 0.444 5.223 1.00 91.44 112 ALA A O 1
ATOM 876 N N . VAL A 1 113 ? -8.049 -0.832 3.950 1.00 93.06 113 VAL A N 1
ATOM 877 C CA . VAL A 1 113 ? -7.642 -1.784 4.993 1.00 93.06 113 VAL A CA 1
ATOM 878 C C . VAL A 1 113 ? -6.833 -1.085 6.085 1.00 93.06 113 VAL A C 1
ATOM 880 O O . VAL A 1 113 ? -7.161 -1.214 7.263 1.00 93.06 113 VAL A O 1
ATOM 883 N N . GLU A 1 114 ? -5.837 -0.285 5.714 1.00 95.56 114 GLU A N 1
ATOM 884 C CA . GLU A 1 114 ? -5.006 0.479 6.645 1.00 95.56 114 GLU A CA 1
ATOM 885 C C . GLU A 1 114 ? -5.855 1.427 7.495 1.00 95.56 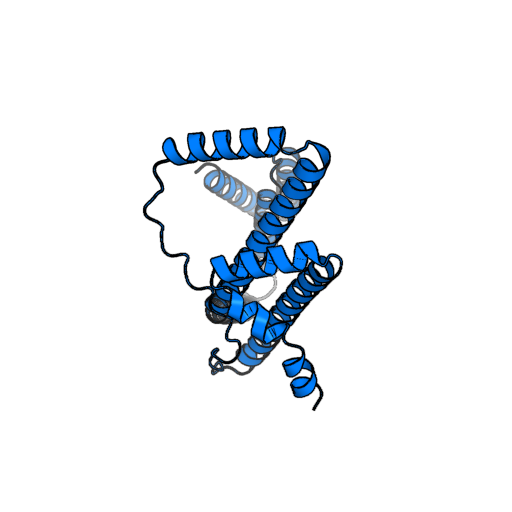114 GLU A C 1
ATOM 887 O O . GLU A 1 114 ? -5.786 1.399 8.723 1.00 95.56 114 GLU A O 1
ATOM 892 N N . LYS A 1 115 ? -6.747 2.205 6.870 1.00 93.75 115 LYS A N 1
ATOM 893 C CA . LYS A 1 115 ? -7.624 3.131 7.601 1.00 93.75 115 LYS A CA 1
ATOM 894 C C . LYS A 1 115 ? -8.625 2.414 8.502 1.00 93.75 115 LYS A C 1
ATOM 896 O O . LYS A 1 115 ? -9.010 2.970 9.531 1.00 93.75 115 LYS A O 1
ATOM 901 N N . ALA A 1 116 ? -9.083 1.219 8.131 1.00 93.75 116 ALA A N 1
ATOM 902 C CA . ALA A 1 116 ? -9.919 0.403 9.006 1.00 93.75 116 ALA A CA 1
ATOM 903 C C . ALA A 1 116 ? -9.122 -0.119 10.214 1.00 93.75 116 ALA A C 1
ATOM 905 O O . ALA A 1 116 ? -9.631 -0.086 11.336 1.00 93.75 116 ALA A O 1
ATOM 906 N N . LEU A 1 117 ? -7.869 -0.535 10.005 1.00 96.06 117 LEU A N 1
ATOM 907 C CA . LEU A 1 117 ? -6.975 -1.011 11.062 1.00 96.06 117 LEU A CA 1
ATOM 908 C C . LEU A 1 117 ? -6.619 0.099 12.050 1.00 96.06 117 LEU A C 1
ATOM 910 O O . LEU A 1 117 ? -6.791 -0.091 13.252 1.00 96.06 117 LEU A O 1
ATOM 914 N N . GLU A 1 118 ? -6.203 1.265 11.554 1.00 96.81 118 GLU A N 1
ATOM 915 C CA . GLU A 1 118 ? -5.895 2.437 12.380 1.00 96.81 118 GLU A CA 1
ATOM 916 C C . GLU A 1 118 ? -7.080 2.811 13.282 1.00 96.81 118 GLU A C 1
ATOM 918 O O . GLU A 1 118 ? -6.918 2.983 14.490 1.00 96.81 118 GLU A O 1
ATOM 923 N N . ARG A 1 119 ? -8.297 2.889 12.723 1.00 96.00 119 ARG A N 1
ATOM 924 C CA . ARG A 1 119 ? -9.505 3.214 13.499 1.00 96.00 119 ARG A CA 1
ATOM 925 C C . ARG A 1 119 ? -9.839 2.147 14.531 1.00 96.00 119 ARG A C 1
ATOM 927 O O . ARG A 1 119 ? -10.216 2.482 15.650 1.00 96.00 119 ARG A O 1
ATOM 934 N N . ALA A 1 120 ? -9.693 0.873 14.178 1.00 96.69 120 ALA A N 1
ATOM 935 C CA . ALA A 1 120 ? -9.928 -0.223 15.109 1.00 96.69 120 ALA A CA 1
ATOM 936 C C . ALA A 1 120 ? -8.936 -0.189 16.283 1.00 96.69 120 ALA A C 1
ATOM 938 O O . ALA A 1 120 ? -9.342 -0.361 17.430 1.00 96.69 120 ALA A O 1
ATOM 939 N N . GLN A 1 121 ? -7.660 0.104 16.017 1.00 97.81 121 GLN A N 1
ATOM 940 C CA . GLN A 1 121 ? -6.635 0.274 17.049 1.00 97.81 121 GLN A CA 1
ATOM 941 C C . GLN A 1 121 ? -6.908 1.492 17.939 1.00 97.81 121 GLN A C 1
ATOM 943 O O . GLN A 1 121 ? -6.806 1.392 19.161 1.00 97.81 121 GLN A O 1
ATOM 948 N N . GLN A 1 122 ? -7.299 2.625 17.350 1.00 97.12 122 GLN A N 1
ATOM 949 C CA . GLN A 1 122 ? -7.691 3.821 18.100 1.00 97.12 122 GLN A CA 1
ATOM 950 C C . GLN A 1 122 ? -8.888 3.539 19.012 1.00 97.12 122 GLN A C 1
ATOM 952 O O . GLN A 1 122 ? -8.846 3.869 20.196 1.00 97.12 122 GLN A O 1
ATOM 957 N N . GLN A 1 123 ? -9.924 2.875 18.492 1.00 97.06 123 GLN A N 1
ATOM 958 C CA . GLN A 1 123 ? -11.100 2.507 19.276 1.00 97.06 123 GLN A CA 1
ATOM 959 C C . GLN A 1 123 ? -10.747 1.538 20.407 1.00 97.06 123 GLN A C 1
ATOM 961 O O . GLN A 1 123 ? -11.225 1.706 21.525 1.00 97.06 123 GLN A O 1
ATOM 966 N N . LEU A 1 124 ? -9.886 0.553 20.146 1.00 97.69 124 LEU A N 1
ATOM 967 C CA . LEU A 1 124 ? -9.413 -0.368 21.174 1.00 97.69 124 LEU A CA 1
ATOM 968 C C . LEU A 1 124 ? -8.673 0.380 22.289 1.00 97.69 124 LEU A C 1
ATOM 970 O O . LEU A 1 124 ? -8.934 0.153 23.467 1.00 97.69 124 LEU A O 1
ATOM 974 N N . HIS A 1 125 ? -7.790 1.313 21.925 1.00 97.44 125 HIS A N 1
ATOM 975 C CA . HIS A 1 125 ? -7.072 2.134 22.896 1.00 97.44 125 HIS A CA 1
ATOM 976 C C . HIS A 1 125 ? -8.022 2.997 23.739 1.00 97.44 125 HIS A C 1
ATOM 978 O O . HIS A 1 125 ? -7.839 3.100 24.951 1.00 97.44 125 HIS A O 1
ATOM 984 N N . LEU A 1 126 ? -9.055 3.583 23.123 1.00 96.44 126 LEU A N 1
ATOM 985 C CA . LEU A 1 126 ? -10.091 4.331 23.840 1.00 96.44 126 LEU A CA 1
ATOM 986 C C . LEU A 1 126 ? -10.872 3.435 24.804 1.00 96.44 126 LEU A C 1
ATOM 988 O O . LEU A 1 126 ? -11.025 3.799 25.966 1.00 96.44 126 LEU A O 1
ATOM 992 N N . ASN A 1 127 ? -11.290 2.245 24.366 1.00 96.44 127 ASN A N 1
ATOM 993 C CA . ASN A 1 127 ? -12.002 1.289 25.215 1.00 96.44 127 ASN A CA 1
ATOM 994 C C . ASN A 1 127 ? -11.165 0.889 26.440 1.00 96.44 127 ASN A C 1
ATOM 996 O O . ASN A 1 127 ? -11.680 0.875 27.557 1.00 96.44 127 ASN A O 1
ATOM 1000 N N . LEU A 1 128 ? -9.865 0.631 26.254 1.00 97.12 128 LEU A N 1
ATOM 1001 C CA . LEU A 1 128 ? -8.945 0.337 27.357 1.00 97.12 128 LEU A CA 1
ATOM 1002 C C . LEU A 1 128 ? -8.815 1.518 28.327 1.00 97.12 128 LEU A C 1
ATOM 1004 O O . LEU A 1 128 ? -8.810 1.316 29.540 1.00 97.12 128 LEU A O 1
ATOM 1008 N N . ARG A 1 129 ? -8.757 2.756 27.818 1.00 96.88 129 ARG A N 1
ATOM 1009 C CA . ARG A 1 129 ? -8.746 3.951 28.675 1.00 96.88 129 ARG A CA 1
ATOM 1010 C C . ARG A 1 129 ? -10.051 4.132 29.440 1.00 96.88 129 ARG A C 1
ATOM 1012 O O . ARG A 1 129 ? -9.996 4.496 30.608 1.00 96.88 129 ARG A O 1
ATOM 1019 N N . PHE A 1 130 ? -11.204 3.866 28.832 1.00 96.50 130 PHE A N 1
ATOM 1020 C CA . PHE A 1 130 ? -12.491 3.943 29.529 1.00 96.50 130 PHE A CA 1
ATOM 1021 C C . PHE A 1 130 ? -12.622 2.872 30.611 1.00 96.50 130 PHE A C 1
ATOM 1023 O O . PHE A 1 130 ? -13.080 3.177 31.709 1.00 96.50 130 PHE A O 1
ATOM 1030 N N . ALA A 1 131 ? -12.132 1.657 30.356 1.00 96.38 131 ALA A N 1
ATOM 1031 C CA . ALA A 1 131 ? -12.084 0.606 31.370 1.00 96.38 131 ALA A CA 1
ATOM 1032 C C . ALA A 1 131 ? -11.231 1.005 32.592 1.00 96.38 131 ALA A C 1
ATOM 1034 O O . ALA A 1 131 ? -11.546 0.612 33.711 1.00 96.38 131 ALA A O 1
ATOM 1035 N N . GLN A 1 132 ? -10.178 1.807 32.391 1.00 97.25 132 GLN A N 1
ATOM 1036 C CA . GLN A 1 132 ? -9.310 2.306 33.467 1.00 97.25 132 GLN A CA 1
ATOM 1037 C C . GLN A 1 132 ? -9.853 3.568 34.157 1.00 97.25 132 GLN A C 1
ATOM 1039 O O . GLN A 1 132 ? -9.703 3.713 35.366 1.00 97.25 132 GLN A O 1
ATOM 1044 N N . GLY A 1 133 ? -10.445 4.493 33.397 1.00 95.75 133 GLY A N 1
ATOM 1045 C CA . GLY A 1 133 ? -10.896 5.804 33.879 1.00 95.75 133 GLY A CA 1
ATOM 1046 C C . GLY A 1 133 ? -12.320 5.838 34.439 1.00 95.75 133 GLY A C 1
ATOM 1047 O O . GLY A 1 133 ? -12.716 6.851 35.010 1.00 95.75 133 GLY A O 1
ATOM 1048 N N . GLY A 1 134 ? -13.092 4.760 34.283 1.00 95.75 134 GLY A N 1
ATOM 1049 C CA . GLY A 1 134 ? -14.469 4.672 34.766 1.00 95.75 134 GLY A CA 1
ATOM 1050 C C . GLY A 1 134 ? -15.494 5.420 33.894 1.00 95.75 134 GLY A C 1
ATOM 1051 O O . GLY A 1 134 ? -15.151 6.013 32.866 1.00 95.75 134 GLY A O 1
ATOM 1052 N N . PRO A 1 135 ? -16.782 5.392 34.288 1.00 96.44 135 PRO A N 1
ATOM 1053 C CA . PRO A 1 135 ? -17.888 5.904 33.472 1.00 96.44 135 PRO A CA 1
ATOM 1054 C C . PRO A 1 135 ? -17.879 7.432 33.296 1.00 96.44 135 PRO A C 1
ATOM 1056 O O . PRO A 1 135 ? -18.388 7.933 32.294 1.00 96.44 135 PRO A O 1
ATOM 1059 N N . GLU A 1 136 ? -17.277 8.183 34.223 1.00 97.00 136 GLU A N 1
ATOM 1060 C CA . GLU A 1 136 ? -17.191 9.650 34.137 1.00 97.00 136 GLU A CA 1
ATOM 1061 C C . GLU A 1 136 ? -16.355 10.108 32.933 1.00 97.00 136 GLU A C 1
ATOM 1063 O O . GLU A 1 136 ? -16.766 11.006 32.193 1.00 97.00 136 GLU A O 1
ATOM 1068 N N . LEU A 1 137 ? -15.218 9.446 32.679 1.00 96.38 137 LEU A N 1
ATOM 1069 C CA . LEU A 1 137 ? -14.355 9.754 31.537 1.00 96.38 137 LEU A CA 1
ATOM 1070 C C . LEU A 1 137 ? -15.072 9.493 30.205 1.00 96.38 137 LEU A C 1
ATOM 1072 O O . LEU A 1 137 ? -14.929 10.268 29.256 1.00 96.38 137 LEU A O 1
ATOM 1076 N N . GLN A 1 138 ? -15.859 8.416 30.139 1.00 95.94 138 GLN A N 1
ATOM 1077 C CA . GLN A 1 138 ? -16.661 8.094 28.962 1.00 95.94 138 GLN A CA 1
ATOM 1078 C C . GLN A 1 138 ? -17.723 9.174 28.709 1.00 95.94 138 GLN A C 1
ATOM 1080 O O . GLN A 1 138 ? -17.819 9.680 27.590 1.00 95.94 138 GLN A O 1
ATOM 1085 N N . ALA A 1 139 ? -18.459 9.589 29.745 1.00 96.44 139 ALA A N 1
ATOM 1086 C CA . ALA A 1 139 ? -19.472 10.636 29.625 1.00 96.44 139 ALA A CA 1
ATOM 1087 C C . ALA A 1 139 ? -18.870 11.971 29.148 1.00 96.44 139 ALA A C 1
ATOM 1089 O O . ALA A 1 139 ? -19.420 12.626 28.259 1.00 96.44 139 ALA A O 1
ATOM 1090 N N . GLN A 1 140 ? -17.701 12.356 29.673 1.00 97.12 140 GLN A N 1
ATOM 1091 C CA . GLN A 1 140 ? -17.002 13.573 29.249 1.00 97.12 140 GLN A CA 1
ATOM 1092 C C . GLN A 1 140 ? -16.534 13.497 27.786 1.00 97.12 140 GLN A C 1
ATOM 1094 O O . GLN A 1 140 ? -16.622 14.483 27.042 1.00 97.12 140 GLN A O 1
ATOM 1099 N N . TYR A 1 141 ? -16.055 12.330 27.349 1.00 96.25 141 TYR A N 1
ATOM 1100 C CA . TYR A 1 141 ? -15.665 12.102 25.959 1.00 96.25 141 TYR A CA 1
ATOM 1101 C C . TYR A 1 141 ? -16.865 12.203 25.009 1.00 96.25 141 TYR A C 1
ATOM 1103 O O . TYR A 1 141 ? -16.788 12.904 23.998 1.00 96.25 141 TYR A O 1
ATOM 1111 N N . GLU A 1 142 ? -17.985 11.562 25.346 1.00 95.50 142 GLU A N 1
ATOM 1112 C CA . GLU A 1 142 ? -19.222 11.611 24.559 1.00 95.50 142 GLU A CA 1
ATOM 1113 C C . GLU A 1 142 ? -19.771 13.040 24.461 1.00 95.50 142 GLU A C 1
ATOM 1115 O O . GLU A 1 142 ? -20.116 13.501 23.369 1.00 95.50 142 GLU A O 1
ATOM 1120 N N . GLN A 1 143 ? -19.762 13.786 25.571 1.00 97.50 143 GLN A N 1
ATOM 1121 C CA . GLN A 1 143 ? -20.152 15.196 25.592 1.00 97.50 143 GLN A CA 1
ATOM 1122 C C . GLN A 1 143 ? -19.262 16.045 24.671 1.00 97.50 143 GLN A C 1
ATOM 1124 O O . GLN A 1 143 ? -19.765 16.875 23.906 1.00 97.50 143 GLN A O 1
ATOM 1129 N N . SER A 1 144 ? -17.948 15.812 24.702 1.00 96.31 144 SER A N 1
ATOM 1130 C CA . SER A 1 144 ? -16.980 16.516 23.851 1.00 96.31 144 SER A CA 1
ATOM 1131 C C . SER A 1 144 ? -17.186 16.180 22.370 1.00 96.31 144 SER A C 1
ATOM 1133 O O . SER A 1 144 ? -17.230 17.078 21.529 1.00 96.31 144 SER A O 1
ATOM 1135 N N . CYS A 1 145 ? -17.397 14.903 22.039 1.00 92.69 145 CYS A N 1
ATOM 1136 C CA . CYS A 1 145 ? -17.679 14.460 20.672 1.00 92.69 145 CYS A CA 1
ATOM 1137 C C . CYS A 1 145 ? -18.977 15.067 20.130 1.00 92.69 145 CYS A C 1
ATOM 1139 O O . CYS A 1 145 ? -19.005 15.544 18.992 1.00 92.69 145 CYS A O 1
ATOM 1141 N N . ALA A 1 146 ? -20.039 15.105 20.940 1.00 92.62 146 ALA A N 1
ATOM 1142 C CA . ALA A 1 146 ? -21.301 15.738 20.569 1.00 92.62 146 ALA A CA 1
ATOM 1143 C C . ALA A 1 146 ? -21.129 17.245 20.325 1.00 92.62 146 ALA A C 1
ATOM 1145 O O . ALA A 1 146 ? -21.693 17.785 19.372 1.00 92.62 146 ALA A O 1
ATOM 1146 N N . HIS A 1 147 ? -20.323 17.923 21.148 1.00 95.25 147 HIS A N 1
ATOM 1147 C CA . HIS A 1 147 ? -20.001 19.334 20.959 1.00 95.25 147 HIS A CA 1
ATOM 1148 C C . HIS A 1 147 ? -19.275 19.578 19.627 1.00 95.25 147 HIS A C 1
ATOM 1150 O O . HIS A 1 147 ? -19.733 20.391 18.822 1.00 95.25 147 HIS A O 1
ATOM 1156 N N . PHE A 1 148 ? -18.208 18.827 19.335 1.00 93.00 148 PHE A N 1
ATOM 1157 C CA . PHE A 1 148 ? -17.463 18.984 18.081 1.00 93.00 148 PHE A CA 1
ATOM 1158 C C . PHE A 1 148 ? -18.275 18.594 16.846 1.00 93.00 148 PHE A C 1
ATOM 1160 O O . PHE A 1 148 ? -18.201 19.286 15.835 1.00 93.00 148 PHE A O 1
ATOM 1167 N N . THR A 1 149 ? -19.104 17.554 16.930 1.00 89.88 149 THR A N 1
ATOM 1168 C CA . THR A 1 149 ? -19.989 17.146 15.824 1.00 89.88 149 THR A CA 1
ATOM 1169 C C . THR A 1 149 ? -21.029 18.221 15.499 1.00 89.88 149 THR A C 1
ATOM 1171 O O . THR A 1 149 ? -21.432 18.360 14.350 1.00 89.88 149 THR A O 1
ATOM 1174 N N . ARG A 1 150 ? -21.461 19.021 16.484 1.00 91.56 150 ARG A N 1
ATOM 1175 C CA . ARG A 1 150 ? -22.351 20.169 16.233 1.00 91.56 150 ARG A CA 1
ATOM 1176 C C . ARG A 1 150 ? -21.629 21.328 15.546 1.00 91.56 150 ARG A C 1
ATOM 1178 O O . ARG A 1 150 ? -22.236 22.000 14.716 1.00 91.56 150 ARG A O 1
ATOM 1185 N N . LEU A 1 151 ? -20.366 21.577 15.900 1.00 93.81 151 LEU A N 1
ATOM 1186 C CA . LEU A 1 151 ? -19.565 22.663 15.321 1.00 93.81 151 LEU A CA 1
ATOM 1187 C C . LEU A 1 151 ? -19.109 22.344 13.896 1.00 93.81 151 LEU A C 1
ATOM 1189 O O . LEU A 1 151 ? -19.162 23.193 13.006 1.00 93.81 151 LEU A O 1
ATOM 1193 N N . LEU A 1 152 ? -18.674 21.108 13.678 1.00 91.19 152 LEU A N 1
ATOM 1194 C CA . LEU A 1 152 ? -18.318 20.598 12.369 1.00 91.19 152 LEU A CA 1
ATOM 1195 C C . LEU A 1 152 ? -19.618 20.252 11.646 1.00 91.19 152 LEU A C 1
ATOM 1197 O O . LEU A 1 152 ? -20.113 19.138 11.778 1.00 91.19 152 LEU A O 1
ATOM 1201 N N . LYS A 1 153 ? -20.186 21.202 10.885 1.00 80.94 153 LYS A N 1
ATOM 1202 C CA . LYS A 1 153 ? -21.274 20.891 9.943 1.00 80.94 153 LYS A CA 1
ATOM 1203 C C . LYS A 1 153 ? -20.849 19.645 9.162 1.00 80.94 153 LYS A C 1
ATOM 1205 O O . LYS A 1 153 ? -19.835 19.730 8.462 1.00 80.94 153 LYS A O 1
ATOM 1210 N N . PRO A 1 154 ? -21.557 18.509 9.284 1.00 67.94 154 PRO A N 1
ATOM 1211 C CA . PRO A 1 154 ? -21.171 17.324 8.549 1.00 67.94 154 PRO A CA 1
ATOM 1212 C C . PRO A 1 154 ? -21.210 17.703 7.075 1.00 67.94 154 PRO A C 1
ATOM 1214 O O . PRO A 1 154 ? -22.249 18.129 6.562 1.00 67.94 154 PRO A O 1
ATOM 1217 N N . ALA A 1 155 ? -20.054 17.623 6.412 1.00 67.75 155 ALA A N 1
ATOM 1218 C CA . ALA A 1 155 ? -20.024 17.706 4.964 1.00 67.75 155 ALA A CA 1
ATOM 1219 C C . ALA A 1 155 ? -21.036 16.672 4.449 1.00 67.75 155 ALA A C 1
ATOM 1221 O O . ALA A 1 155 ? -21.115 15.589 5.046 1.00 67.75 155 ALA A O 1
ATOM 1222 N N . PRO A 1 156 ? -21.842 16.994 3.417 1.00 71.06 156 PRO A N 1
ATOM 1223 C CA . PRO A 1 156 ? -22.767 16.027 2.842 1.00 71.06 156 PRO A CA 1
ATOM 1224 C C . PRO A 1 156 ? -21.974 14.750 2.613 1.00 71.06 156 PRO A C 1
ATOM 1226 O O . PRO A 1 156 ? -20.941 14.800 1.945 1.00 71.06 156 PRO A O 1
ATOM 1229 N N . SER A 1 157 ? -22.382 13.679 3.302 1.00 63.06 157 SER A N 1
ATOM 1230 C CA . SER A 1 157 ? -21.608 12.448 3.417 1.00 63.06 157 SER A CA 1
ATOM 1231 C C . SER A 1 157 ? -21.350 11.947 2.006 1.00 63.06 157 SER A C 1
ATOM 1233 O O . SER A 1 157 ? -22.240 11.379 1.373 1.00 63.06 157 SER A O 1
ATOM 1235 N N . ALA A 1 158 ? -20.172 12.263 1.467 1.00 63.19 158 ALA A N 1
ATOM 1236 C CA . ALA A 1 158 ? -19.776 11.799 0.160 1.00 63.19 158 ALA A CA 1
ATOM 1237 C C . ALA A 1 158 ? -19.731 10.287 0.310 1.00 63.19 158 ALA A C 1
ATOM 1239 O O . ALA A 1 158 ? -18.930 9.769 1.094 1.00 63.19 158 ALA A O 1
ATOM 1240 N N . SER A 1 159 ? -20.667 9.605 -0.352 1.00 69.19 159 SER A N 1
ATOM 1241 C CA . SER A 1 159 ? -20.740 8.152 -0.376 1.00 69.19 159 SER A CA 1
ATOM 1242 C C . SER A 1 159 ? -19.328 7.635 -0.595 1.00 69.19 159 SER A C 1
ATOM 1244 O O . SER A 1 159 ? -18.731 7.922 -1.637 1.00 69.19 159 SER A O 1
ATOM 1246 N N . SER A 1 160 ? -18.763 6.975 0.420 1.00 68.94 160 SER A N 1
ATOM 1247 C CA . SER A 1 160 ? -17.395 6.479 0.318 1.00 68.94 160 SER A CA 1
ATOM 1248 C C . SER A 1 160 ? -17.345 5.574 -0.910 1.00 68.94 160 SER A C 1
ATOM 1250 O O . SER A 1 160 ? -18.208 4.697 -1.028 1.00 68.94 160 SER A O 1
ATOM 1252 N N . PRO A 1 161 ? -16.426 5.826 -1.859 1.00 71.88 161 PRO A N 1
ATOM 1253 C CA . PRO A 1 161 ? -16.376 5.057 -3.089 1.00 71.88 161 PRO A CA 1
ATOM 1254 C C . PRO A 1 161 ? -16.263 3.576 -2.736 1.00 71.88 161 PRO A C 1
ATOM 1256 O O . PRO A 1 161 ? -15.476 3.199 -1.866 1.00 71.88 161 PRO A O 1
ATOM 1259 N N . LEU A 1 162 ? -17.093 2.754 -3.380 1.00 80.44 162 LEU A N 1
ATOM 1260 C CA . LEU A 1 162 ? -17.078 1.310 -3.192 1.00 80.44 162 LEU A CA 1
ATOM 1261 C C . LEU A 1 162 ? -15.671 0.795 -3.513 1.00 80.44 162 LEU A C 1
ATOM 1263 O O . LEU A 1 162 ? -15.189 0.973 -4.635 1.00 80.44 162 LEU A O 1
ATOM 1267 N N . VAL A 1 163 ? -15.020 0.169 -2.533 1.00 82.19 163 VAL A N 1
ATOM 1268 C CA . VAL A 1 163 ? -13.704 -0.446 -2.721 1.00 82.19 163 VAL A CA 1
ATOM 1269 C C . VAL A 1 163 ? -13.902 -1.683 -3.587 1.00 82.19 163 VAL A C 1
ATOM 1271 O O . VAL A 1 163 ? -14.426 -2.695 -3.126 1.00 82.19 163 VAL A O 1
ATOM 1274 N N . ARG A 1 164 ? -13.533 -1.587 -4.865 1.00 83.62 164 ARG A N 1
ATOM 1275 C CA . ARG A 1 164 ? -13.573 -2.725 -5.787 1.00 83.62 164 ARG A CA 1
ATOM 1276 C C . ARG A 1 164 ? -12.316 -3.562 -5.615 1.00 83.62 164 ARG A C 1
ATOM 1278 O O . ARG A 1 164 ? -11.217 -3.020 -5.525 1.00 83.62 164 ARG A O 1
ATOM 1285 N N . LEU A 1 165 ? -12.495 -4.878 -5.603 1.00 88.06 165 LEU A N 1
ATOM 1286 C CA . LEU A 1 165 ? -11.382 -5.816 -5.594 1.00 88.06 165 LEU A CA 1
ATOM 1287 C C . LEU A 1 165 ? -10.560 -5.691 -6.883 1.00 88.06 165 LEU A C 1
ATOM 1289 O O . LEU A 1 165 ? -11.156 -5.553 -7.956 1.00 88.06 165 LEU A O 1
ATOM 1293 N N . PRO A 1 166 ? -9.219 -5.748 -6.795 1.00 89.62 166 PRO A N 1
ATOM 1294 C CA . PRO A 1 166 ? -8.369 -5.813 -7.973 1.00 89.62 166 PRO A CA 1
ATOM 1295 C C . PRO A 1 166 ? -8.714 -7.055 -8.802 1.00 89.62 166 PRO A C 1
ATOM 1297 O O . PRO A 1 166 ? -8.646 -8.177 -8.301 1.00 89.62 166 PRO A O 1
ATOM 1300 N N . ASP A 1 167 ? -9.088 -6.848 -10.062 1.00 92.88 167 ASP A N 1
ATOM 1301 C CA . ASP A 1 167 ? -9.317 -7.930 -11.016 1.00 92.88 167 ASP A CA 1
ATOM 1302 C C . ASP A 1 167 ? -8.045 -8.136 -11.842 1.00 92.88 167 ASP A C 1
ATOM 1304 O O . ASP A 1 167 ? -7.718 -7.341 -12.725 1.00 92.88 167 ASP A O 1
ATOM 1308 N N . PHE A 1 168 ? -7.285 -9.173 -11.491 1.00 89.62 168 PHE A N 1
ATOM 1309 C CA . PHE A 1 168 ? -6.039 -9.510 -12.174 1.00 89.62 168 PHE A CA 1
ATOM 1310 C C . PHE A 1 168 ? -6.277 -10.175 -13.536 1.00 89.62 168 PHE A C 1
ATOM 1312 O O . PHE A 1 168 ? -5.370 -10.163 -14.364 1.00 89.62 168 PHE A O 1
ATOM 1319 N N . ASP A 1 169 ? -7.471 -10.727 -13.764 1.00 92.25 169 ASP A N 1
ATOM 1320 C CA . ASP A 1 169 ? -7.809 -11.484 -14.972 1.00 92.25 169 ASP A CA 1
ATOM 1321 C C . ASP A 1 169 ? -8.480 -10.587 -16.031 1.00 92.25 169 ASP A C 1
ATOM 1323 O O . ASP A 1 169 ? -8.540 -10.936 -17.207 1.00 92.25 169 ASP A O 1
ATOM 1327 N N . ALA A 1 170 ? -8.927 -9.387 -15.642 1.00 91.19 170 ALA A N 1
ATOM 1328 C CA . ALA A 1 170 ? -9.477 -8.377 -16.550 1.00 91.19 170 ALA A CA 1
ATOM 1329 C C . ALA A 1 170 ? -8.440 -7.722 -17.483 1.00 91.19 170 ALA A C 1
ATOM 1331 O O . ALA A 1 170 ? -8.815 -6.917 -18.340 1.00 91.19 170 ALA A O 1
ATOM 1332 N N . ILE A 1 171 ? -7.146 -8.007 -17.314 1.00 90.06 171 ILE A N 1
ATOM 1333 C C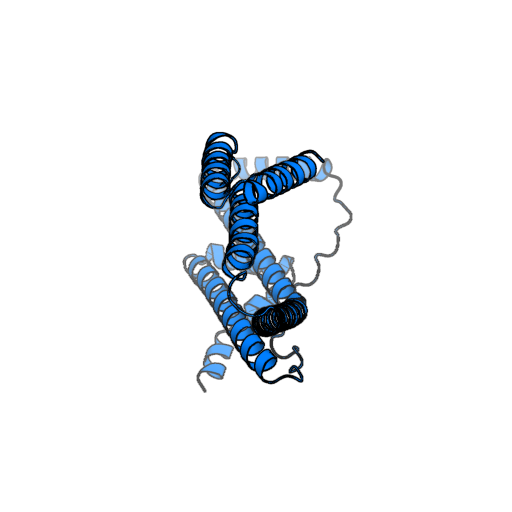A . ILE A 1 171 ? -6.094 -7.404 -18.134 1.00 90.06 171 ILE A CA 1
ATOM 1334 C C . ILE A 1 171 ? -6.002 -8.168 -19.463 1.00 90.06 171 ILE A C 1
ATOM 1336 O O . ILE A 1 171 ? -5.646 -9.347 -19.457 1.00 90.06 171 ILE A O 1
ATOM 1340 N N . PRO A 1 172 ? -6.295 -7.528 -20.611 1.00 89.44 172 PRO A N 1
ATOM 1341 C CA . PRO A 1 172 ? -6.223 -8.205 -21.896 1.00 89.44 172 PRO A CA 1
ATOM 1342 C C . PRO A 1 172 ? -4.769 -8.583 -22.224 1.00 89.44 172 PRO A C 1
ATOM 1344 O O . PRO A 1 172 ? -3.859 -7.784 -21.971 1.00 89.44 172 PRO A O 1
ATOM 1347 N N . PRO A 1 173 ? -4.531 -9.769 -22.812 1.00 90.06 173 PRO A N 1
ATOM 1348 C CA . PRO A 1 173 ? -3.195 -10.171 -23.227 1.00 90.06 173 PRO A CA 1
ATOM 1349 C C . PRO A 1 173 ? -2.686 -9.232 -24.335 1.00 90.06 173 PRO A C 1
ATOM 1351 O O . PRO A 1 173 ? -3.431 -8.939 -25.275 1.00 90.06 173 PRO A O 1
ATOM 1354 N N . PRO A 1 174 ? -1.442 -8.731 -24.248 1.00 91.75 174 PRO A N 1
ATOM 1355 C CA . PRO A 1 174 ? -0.884 -7.857 -25.273 1.00 91.75 174 PRO A CA 1
ATOM 1356 C C . PRO A 1 174 ? -0.520 -8.653 -26.535 1.00 91.75 174 PRO A C 1
ATOM 1358 O O . PRO A 1 174 ? -0.151 -9.821 -26.463 1.00 91.75 174 PRO A O 1
ATOM 1361 N N . GLU A 1 175 ? -0.573 -7.998 -27.699 1.00 93.50 175 GLU A N 1
ATOM 1362 C CA . GLU A 1 175 ? -0.254 -8.620 -28.997 1.00 93.50 175 GLU A CA 1
ATOM 1363 C C . GLU A 1 175 ? 1.218 -9.057 -29.107 1.00 93.50 175 GLU A C 1
ATOM 1365 O O . GLU A 1 175 ? 1.540 -10.024 -29.795 1.00 93.50 175 GLU A O 1
ATOM 1370 N N . ASN A 1 176 ? 2.124 -8.345 -28.429 1.00 94.00 176 ASN A N 1
ATOM 1371 C CA . ASN A 1 176 ? 3.553 -8.641 -28.445 1.00 94.00 176 ASN A CA 1
ATOM 1372 C C . ASN A 1 176 ? 3.914 -9.645 -27.326 1.00 94.00 176 ASN A C 1
ATOM 1374 O O . ASN A 1 176 ? 3.718 -9.322 -26.149 1.00 94.00 176 ASN A O 1
ATOM 1378 N N . PRO A 1 177 ? 4.514 -10.810 -27.651 1.00 94.75 177 PRO A N 1
ATOM 1379 C CA . PRO A 1 177 ? 4.847 -11.843 -26.667 1.00 94.75 177 PRO A CA 1
ATOM 1380 C C . PRO A 1 177 ? 5.865 -11.386 -25.613 1.00 94.75 177 PRO A C 1
ATOM 1382 O O . PRO A 1 177 ? 5.765 -11.792 -24.460 1.00 94.75 177 PRO A O 1
ATOM 1385 N N . GLN A 1 178 ? 6.803 -10.499 -25.962 1.00 92.56 178 GLN A N 1
ATOM 1386 C CA . GLN A 1 178 ? 7.764 -9.958 -24.992 1.00 92.56 178 GLN A CA 1
ATOM 1387 C C . GLN A 1 178 ? 7.074 -9.050 -23.967 1.00 92.56 178 GLN A C 1
ATOM 1389 O O . GLN A 1 178 ? 7.392 -9.078 -22.781 1.00 92.56 178 GLN A O 1
ATOM 1394 N N . VAL A 1 179 ? 6.092 -8.258 -24.414 1.00 94.44 179 VAL A N 1
ATOM 1395 C CA . VAL A 1 179 ? 5.276 -7.423 -23.521 1.00 94.44 179 VAL A CA 1
ATOM 1396 C C . VAL A 1 179 ? 4.416 -8.310 -22.624 1.00 94.44 179 VAL A C 1
ATOM 1398 O O . VAL A 1 179 ? 4.253 -7.988 -21.451 1.00 94.44 179 VAL A O 1
ATOM 1401 N N . ALA A 1 180 ? 3.896 -9.425 -23.152 1.00 95.31 180 ALA A N 1
ATOM 1402 C CA . ALA A 1 180 ? 3.097 -10.381 -22.388 1.00 95.31 180 ALA A CA 1
ATOM 1403 C C . ALA A 1 180 ? 3.892 -10.987 -21.227 1.00 95.31 180 ALA A C 1
ATOM 1405 O O . ALA A 1 180 ? 3.400 -10.987 -20.102 1.00 95.31 180 ALA A O 1
ATOM 1406 N N . GLU A 1 181 ? 5.129 -11.422 -21.476 1.00 95.50 181 GLU A N 1
ATOM 1407 C CA . GLU A 1 181 ? 6.000 -12.000 -20.447 1.00 95.50 181 GLU A CA 1
ATOM 1408 C C . GLU A 1 181 ? 6.320 -10.990 -19.332 1.00 95.50 181 GLU A C 1
ATOM 1410 O O . GLU A 1 181 ? 6.136 -11.285 -18.149 1.00 95.50 181 GLU A O 1
ATOM 1415 N N . ILE A 1 182 ? 6.716 -9.764 -19.700 1.00 95.00 182 ILE A N 1
ATOM 1416 C CA . ILE A 1 182 ? 7.003 -8.695 -18.727 1.00 95.00 182 ILE A CA 1
ATOM 1417 C C . ILE A 1 182 ? 5.744 -8.345 -17.922 1.00 95.00 182 ILE A C 1
ATOM 1419 O O . ILE A 1 182 ? 5.806 -8.157 -16.706 1.00 95.00 182 ILE A O 1
ATOM 1423 N N . LEU A 1 183 ? 4.591 -8.258 -18.589 1.00 95.44 183 LEU A N 1
ATOM 1424 C CA . LEU A 1 183 ? 3.318 -7.947 -17.948 1.00 95.44 183 LEU A CA 1
ATOM 1425 C C . LEU A 1 183 ? 2.905 -9.043 -16.959 1.00 95.44 183 LEU A C 1
ATOM 1427 O O . LEU A 1 183 ? 2.495 -8.723 -15.846 1.00 95.44 183 LEU A O 1
ATOM 1431 N N . GLU A 1 184 ? 3.040 -10.317 -17.328 1.00 95.62 184 GLU A N 1
ATOM 1432 C CA . GLU A 1 184 ? 2.724 -11.444 -16.448 1.00 95.62 184 GLU A CA 1
ATOM 1433 C C . GLU A 1 184 ? 3.635 -11.461 -15.213 1.00 95.62 184 GLU A C 1
ATOM 1435 O O . GLU A 1 184 ? 3.157 -11.647 -14.088 1.00 95.62 184 GLU A O 1
ATOM 1440 N N . GLN A 1 185 ? 4.934 -11.206 -15.398 1.00 96.19 185 GLN A N 1
ATOM 1441 C CA . GLN A 1 185 ? 5.884 -11.099 -14.294 1.00 96.19 185 GLN A CA 1
ATOM 1442 C C . GLN A 1 185 ? 5.487 -9.979 -13.319 1.00 96.19 185 GLN A C 1
ATOM 1444 O O . GLN A 1 185 ? 5.417 -10.209 -12.112 1.00 96.19 185 GLN A O 1
ATOM 1449 N N . GLU A 1 186 ? 5.162 -8.789 -13.825 1.00 96.06 186 GLU A N 1
ATOM 1450 C CA . GLU A 1 186 ? 4.727 -7.657 -12.998 1.00 96.06 186 GLU A CA 1
ATOM 1451 C C . GLU A 1 186 ? 3.389 -7.923 -12.290 1.00 96.06 186 GLU A C 1
ATOM 1453 O O . GLU A 1 186 ? 3.229 -7.588 -11.113 1.00 96.06 186 GLU A O 1
ATOM 1458 N N . ILE A 1 187 ? 2.428 -8.563 -12.967 1.00 95.94 187 ILE A N 1
ATOM 1459 C CA . ILE A 1 187 ? 1.155 -8.993 -12.366 1.00 95.94 187 ILE A CA 1
ATOM 1460 C C . ILE A 1 187 ? 1.415 -9.945 -11.197 1.00 95.94 187 ILE A C 1
ATOM 1462 O O . ILE A 1 187 ? 0.813 -9.790 -10.130 1.00 95.94 187 ILE A O 1
ATOM 1466 N N . ARG A 1 188 ? 2.332 -10.904 -11.372 1.00 95.88 188 ARG A N 1
ATOM 1467 C CA . ARG A 1 188 ? 2.730 -11.849 -10.325 1.00 95.88 188 ARG A CA 1
ATOM 1468 C C . ARG A 1 188 ? 3.336 -11.121 -9.128 1.00 95.88 188 ARG A C 1
ATOM 1470 O O . ARG A 1 188 ? 2.883 -11.339 -8.007 1.00 95.88 188 ARG A O 1
ATOM 1477 N N . THR A 1 189 ? 4.268 -10.197 -9.359 1.00 96.56 189 THR A N 1
ATOM 1478 C CA . THR A 1 189 ? 4.877 -9.385 -8.294 1.00 96.56 189 THR A CA 1
ATOM 1479 C C . THR A 1 189 ? 3.844 -8.532 -7.550 1.00 96.56 189 THR A C 1
ATOM 1481 O O . THR A 1 189 ? 3.859 -8.481 -6.319 1.00 96.56 189 THR A O 1
ATOM 1484 N N . LEU A 1 190 ? 2.901 -7.900 -8.258 1.00 95.75 190 LEU A N 1
ATOM 1485 C CA . LEU A 1 190 ? 1.818 -7.132 -7.631 1.00 95.75 190 LEU A CA 1
ATOM 1486 C C . LEU A 1 190 ? 0.899 -8.021 -6.783 1.00 95.75 190 LEU A C 1
ATOM 1488 O O . LEU A 1 190 ? 0.516 -7.633 -5.677 1.00 95.75 190 LEU A O 1
ATOM 1492 N N . ARG A 1 191 ? 0.565 -9.218 -7.278 1.00 95.19 191 ARG A N 1
ATOM 1493 C CA . ARG A 1 191 ? -0.255 -10.199 -6.558 1.00 95.19 191 ARG A CA 1
ATOM 1494 C C . ARG A 1 191 ? 0.441 -10.682 -5.287 1.00 95.19 191 ARG A C 1
ATOM 1496 O O . ARG A 1 191 ? -0.177 -10.701 -4.225 1.00 95.19 191 ARG A O 1
ATOM 1503 N N . GLU A 1 192 ? 1.722 -11.024 -5.374 1.00 95.00 192 GLU A N 1
ATOM 1504 C CA . GLU A 1 192 ? 2.532 -11.428 -4.222 1.00 95.00 192 GLU A CA 1
ATOM 1505 C C . GLU A 1 192 ? 2.622 -10.310 -3.177 1.00 95.00 192 GLU A C 1
ATOM 1507 O O . GLU A 1 192 ? 2.358 -10.558 -2.001 1.00 95.00 192 GLU A O 1
ATOM 1512 N N . GLY A 1 193 ? 2.911 -9.074 -3.597 1.00 96.00 193 GLY A N 1
ATOM 1513 C CA . GLY A 1 193 ? 2.988 -7.922 -2.696 1.00 96.00 193 GLY A CA 1
ATOM 1514 C C . GLY A 1 193 ? 1.666 -7.633 -1.977 1.00 96.00 193 GLY A C 1
ATOM 1515 O O . GLY A 1 193 ? 1.653 -7.426 -0.761 1.00 96.00 193 GLY A O 1
ATOM 1516 N N . ARG A 1 194 ? 0.541 -7.692 -2.703 1.00 94.62 194 ARG A N 1
ATOM 1517 C CA . ARG A 1 194 ? -0.807 -7.581 -2.122 1.00 94.62 194 ARG A CA 1
ATOM 1518 C C . ARG A 1 194 ? -1.055 -8.675 -1.082 1.00 94.62 194 ARG A C 1
ATOM 1520 O O . ARG A 1 194 ? -1.458 -8.379 0.041 1.00 94.62 194 ARG A O 1
ATOM 1527 N N . ASN A 1 195 ? -0.791 -9.933 -1.429 1.00 92.75 195 ASN A N 1
ATOM 1528 C CA . ASN A 1 195 ? -1.050 -11.068 -0.541 1.00 92.75 195 ASN A CA 1
ATOM 1529 C C . ASN A 1 195 ? -0.189 -11.010 0.728 1.00 92.75 195 ASN A C 1
ATOM 1531 O O . ASN A 1 195 ? -0.700 -11.230 1.824 1.00 92.75 195 ASN A O 1
ATOM 1535 N N . GLN A 1 196 ? 1.088 -10.639 0.604 1.00 95.56 196 GLN A N 1
ATOM 1536 C CA . GLN A 1 196 ? 1.979 -10.440 1.751 1.00 95.56 196 GLN A CA 1
ATOM 1537 C C . GLN A 1 196 ? 1.464 -9.346 2.697 1.00 95.56 196 GLN A C 1
ATOM 1539 O O . GLN A 1 196 ? 1.460 -9.539 3.916 1.00 95.56 196 GLN A O 1
ATOM 1544 N N . TYR A 1 197 ? 0.998 -8.216 2.154 1.00 95.31 197 TYR A N 1
ATOM 1545 C CA . TYR A 1 197 ? 0.403 -7.139 2.946 1.00 95.31 197 TYR A CA 1
ATOM 1546 C C . TYR A 1 197 ? -0.859 -7.607 3.687 1.00 95.31 197 TYR A C 1
ATOM 1548 O O . TYR A 1 197 ? -0.981 -7.413 4.900 1.00 95.31 197 TYR A O 1
ATOM 1556 N N . LEU A 1 198 ? -1.778 -8.274 2.985 1.00 92.81 198 LEU A N 1
ATOM 1557 C CA . LEU A 1 198 ? -3.016 -8.788 3.572 1.00 92.81 198 LEU A CA 1
ATOM 1558 C C . LEU A 1 198 ? -2.747 -9.843 4.657 1.00 92.81 198 LEU A C 1
ATOM 1560 O O . LEU A 1 198 ? -3.380 -9.815 5.715 1.00 92.81 198 LEU A O 1
ATOM 1564 N N . ASP A 1 199 ? -1.766 -10.723 4.456 1.00 92.94 199 ASP A N 1
ATOM 1565 C CA . ASP A 1 199 ? -1.338 -11.699 5.461 1.00 92.94 199 ASP A CA 1
ATOM 1566 C C . ASP A 1 199 ? -0.717 -11.042 6.697 1.00 92.94 199 ASP A C 1
ATOM 1568 O O . ASP A 1 199 ? -0.968 -11.478 7.825 1.00 92.94 199 ASP A O 1
ATOM 1572 N N . MET A 1 200 ? 0.072 -9.982 6.517 1.00 96.31 200 MET A N 1
ATOM 1573 C CA . MET A 1 200 ? 0.604 -9.198 7.631 1.00 96.31 200 MET A CA 1
ATOM 1574 C C . MET A 1 200 ? -0.536 -8.593 8.460 1.00 96.31 200 MET A C 1
ATOM 1576 O O . MET A 1 200 ? -0.577 -8.791 9.676 1.00 96.31 200 MET A O 1
ATOM 1580 N N . VAL A 1 201 ? -1.491 -7.909 7.816 1.00 95.75 201 VAL A N 1
ATOM 1581 C CA . VAL A 1 201 ? -2.661 -7.324 8.495 1.00 95.75 201 VAL A CA 1
ATOM 1582 C C . VAL A 1 201 ? -3.446 -8.404 9.233 1.00 95.75 201 VAL A C 1
ATOM 1584 O O . VAL A 1 201 ? -3.794 -8.233 10.402 1.00 95.75 201 VAL A O 1
ATOM 1587 N N . ARG A 1 202 ? -3.658 -9.558 8.597 1.00 93.75 202 ARG A N 1
ATOM 1588 C CA . ARG A 1 202 ? -4.328 -10.704 9.212 1.00 93.75 202 ARG A CA 1
ATOM 1589 C C . ARG A 1 202 ? -3.649 -11.154 10.492 1.00 93.75 202 ARG A C 1
ATOM 1591 O O . ARG A 1 202 ? -4.337 -11.349 11.487 1.00 93.75 202 ARG A O 1
ATOM 1598 N N . ARG A 1 203 ? -2.327 -11.345 10.484 1.00 95.31 203 ARG A N 1
ATOM 1599 C CA . ARG A 1 203 ? -1.582 -11.784 11.676 1.00 95.31 203 ARG A CA 1
ATOM 1600 C C . ARG A 1 203 ? -1.759 -10.788 12.819 1.00 95.31 203 ARG A C 1
ATOM 1602 O O . ARG A 1 203 ? -2.075 -11.207 13.929 1.00 95.31 203 ARG A O 1
ATOM 1609 N N . THR A 1 204 ? -1.652 -9.493 12.527 1.00 96.06 204 THR A N 1
ATOM 1610 C CA . THR A 1 204 ? -1.859 -8.414 13.504 1.00 96.06 204 THR A CA 1
ATOM 1611 C C . THR A 1 204 ? -3.268 -8.440 14.091 1.00 96.06 204 THR A C 1
ATOM 1613 O O . THR A 1 204 ? -3.440 -8.381 15.306 1.00 96.06 204 THR A O 1
ATOM 1616 N N . VAL A 1 205 ? -4.286 -8.571 13.241 1.00 95.62 205 VAL A N 1
ATOM 1617 C CA . VAL A 1 205 ? -5.691 -8.573 13.662 1.00 95.62 205 VAL A CA 1
ATOM 1618 C C . VAL A 1 205 ? -6.053 -9.860 14.414 1.00 95.62 205 VAL A C 1
ATOM 1620 O O . VAL A 1 205 ? -6.761 -9.812 15.412 1.00 95.62 205 VAL A O 1
ATOM 1623 N N . CYS A 1 206 ? -5.551 -11.020 13.986 1.00 94.12 206 CYS A N 1
ATOM 1624 C CA . CYS A 1 206 ? -5.813 -12.303 14.642 1.00 94.12 206 CYS A CA 1
ATOM 1625 C C . CYS A 1 206 ? -5.109 -12.455 15.995 1.00 94.12 206 CYS A C 1
ATOM 1627 O O . CYS A 1 206 ? -5.567 -13.255 16.807 1.00 94.12 206 CYS A O 1
ATOM 1629 N N . ALA A 1 207 ? -4.039 -11.701 16.255 1.00 96.50 207 ALA A N 1
ATOM 1630 C CA . ALA A 1 207 ? -3.362 -11.712 17.548 1.00 96.50 207 ALA A CA 1
ATOM 1631 C C . ALA A 1 207 ? -4.228 -11.141 18.691 1.00 96.50 207 ALA A C 1
ATOM 1633 O O . ALA A 1 207 ? -3.945 -11.413 19.855 1.00 96.50 207 ALA A O 1
ATOM 1634 N N . ASN A 1 208 ? -5.285 -10.374 18.386 1.00 96.81 208 ASN A N 1
ATOM 1635 C CA . ASN A 1 208 ? -6.182 -9.791 19.383 1.00 96.81 208 ASN A CA 1
ATOM 1636 C C . ASN A 1 208 ? -7.657 -9.908 18.946 1.00 96.81 208 ASN A C 1
ATOM 1638 O O . ASN A 1 208 ? -8.092 -9.288 17.975 1.00 96.81 208 ASN A O 1
ATOM 1642 N N . ALA A 1 209 ? -8.446 -10.689 19.692 1.00 96.06 209 ALA A N 1
ATOM 1643 C CA . ALA A 1 209 ? -9.847 -10.962 19.366 1.00 96.06 209 ALA A CA 1
ATOM 1644 C C . ALA A 1 209 ? -10.738 -9.705 19.367 1.00 96.06 209 ALA A C 1
ATOM 1646 O O . ALA A 1 209 ? -11.632 -9.594 18.526 1.00 96.06 209 ALA A O 1
ATOM 1647 N N . GLU A 1 210 ? -10.483 -8.745 20.258 1.00 96.50 210 GLU A N 1
ATOM 1648 C CA . GLU A 1 210 ? -11.228 -7.481 20.310 1.00 96.50 210 GLU A CA 1
ATOM 1649 C C . GLU A 1 210 ? -10.885 -6.594 19.111 1.00 96.50 210 GLU A C 1
ATOM 1651 O O . GLU A 1 210 ? -11.781 -6.059 18.451 1.00 96.50 210 GLU A O 1
ATOM 1656 N N . LEU A 1 211 ? -9.593 -6.506 18.764 1.00 96.56 211 LEU A N 1
ATOM 1657 C CA . LEU A 1 211 ? -9.141 -5.782 17.576 1.00 96.56 211 LEU A CA 1
ATOM 1658 C C . LEU A 1 211 ? -9.793 -6.346 16.312 1.00 96.56 211 LEU A C 1
ATOM 1660 O O . LEU A 1 211 ? -10.246 -5.577 15.467 1.00 96.56 211 LEU A O 1
ATOM 1664 N N . LYS A 1 212 ? -9.896 -7.676 16.205 1.00 95.62 212 LYS A N 1
ATOM 1665 C CA . LYS A 1 212 ? -10.585 -8.347 15.098 1.00 95.62 212 LYS A CA 1
ATOM 1666 C C . LYS A 1 212 ? -12.030 -7.896 14.942 1.00 95.62 212 LYS A C 1
ATOM 1668 O O . LYS A 1 212 ? -12.431 -7.539 13.837 1.00 95.62 212 LYS A O 1
ATOM 1673 N N . GLN A 1 213 ? -12.800 -7.872 16.025 1.00 95.00 213 GLN A N 1
ATOM 1674 C CA . GLN A 1 213 ? -14.201 -7.454 15.962 1.00 95.00 213 GLN A CA 1
ATOM 1675 C C . GLN A 1 213 ? -14.347 -5.981 15.558 1.00 95.00 213 GLN A C 1
ATOM 1677 O O . GLN A 1 213 ? -15.200 -5.644 14.732 1.00 95.00 213 GLN A O 1
ATOM 1682 N N . LEU A 1 214 ? -13.504 -5.102 16.111 1.00 95.94 214 LEU A N 1
ATOM 1683 C CA . LEU A 1 214 ? -13.502 -3.676 15.774 1.00 95.94 214 LEU A CA 1
ATOM 1684 C C . LEU A 1 214 ? -13.095 -3.440 14.318 1.00 95.94 214 LEU A C 1
ATOM 1686 O O . LEU A 1 214 ? -13.726 -2.652 13.616 1.00 95.94 214 LEU A O 1
ATOM 1690 N N . PHE A 1 215 ? -12.084 -4.162 13.846 1.00 95.56 215 PHE A N 1
ATOM 1691 C CA . PHE A 1 215 ? -11.600 -4.084 12.477 1.00 95.56 215 PHE A CA 1
ATOM 1692 C C . PHE A 1 215 ? -12.649 -4.550 11.460 1.00 95.56 215 PHE A C 1
ATOM 1694 O O . PHE A 1 215 ? -12.932 -3.838 10.498 1.00 95.56 215 PHE A O 1
ATOM 1701 N N . GLU A 1 216 ? -13.308 -5.687 11.701 1.00 94.00 216 GLU A N 1
ATOM 1702 C CA . GLU A 1 216 ? -14.398 -6.169 10.843 1.00 94.00 216 GLU A CA 1
ATOM 1703 C C . GLU A 1 216 ? -15.578 -5.188 10.793 1.00 94.00 216 GLU A C 1
ATOM 1705 O O . GLU A 1 216 ? -16.202 -5.025 9.743 1.00 94.00 216 GLU A O 1
ATOM 1710 N N . ARG A 1 217 ? -15.882 -4.508 11.907 1.00 94.44 217 ARG A N 1
ATOM 1711 C CA . ARG A 1 217 ? -16.892 -3.440 11.942 1.00 94.44 217 ARG A CA 1
ATOM 1712 C C . ARG A 1 217 ? -16.469 -2.247 11.080 1.00 94.44 217 ARG A C 1
ATOM 1714 O O . ARG A 1 217 ? -17.253 -1.802 10.247 1.00 94.44 217 ARG A O 1
ATOM 1721 N N . GLN A 1 218 ? -15.225 -1.786 11.218 1.00 94.19 218 GLN A N 1
ATOM 1722 C CA . GLN A 1 218 ? -14.686 -0.668 10.436 1.00 94.19 218 GLN A CA 1
ATOM 1723 C C . GLN A 1 218 ? -14.606 -0.971 8.929 1.00 94.19 218 GLN A C 1
ATOM 1725 O O . GLN A 1 218 ? -14.837 -0.084 8.107 1.00 94.19 218 GLN A O 1
ATOM 1730 N N . LEU A 1 219 ? -14.342 -2.222 8.542 1.00 91.62 219 LEU A N 1
ATOM 1731 C CA . LEU A 1 219 ? -14.413 -2.642 7.140 1.00 91.62 219 LEU A CA 1
ATOM 1732 C C . LEU A 1 219 ? -15.847 -2.644 6.592 1.00 91.62 219 LEU A C 1
ATOM 1734 O O . LEU A 1 219 ? -16.055 -2.243 5.444 1.00 91.62 219 LEU A O 1
ATOM 1738 N N . ARG A 1 220 ? -16.839 -3.054 7.401 1.00 90.00 220 ARG A N 1
ATOM 1739 C CA . ARG A 1 220 ? -18.267 -3.001 7.027 1.00 90.00 220 ARG A CA 1
ATOM 1740 C C . ARG A 1 220 ? -18.745 -1.588 6.764 1.00 90.00 220 ARG A C 1
ATOM 1742 O O . ARG A 1 220 ? -19.365 -1.352 5.735 1.00 90.00 220 ARG A O 1
ATOM 1749 N N . GLU A 1 221 ? -18.391 -0.652 7.633 1.00 89.00 221 GLU A N 1
ATOM 1750 C CA . GLU A 1 221 ? -18.736 0.766 7.471 1.00 89.00 221 GLU A CA 1
ATOM 1751 C C . GLU A 1 221 ? -18.185 1.369 6.168 1.00 89.00 221 GLU A C 1
ATOM 1753 O O . GLU A 1 221 ? -18.746 2.321 5.633 1.00 89.00 221 GLU A O 1
ATOM 1758 N N . ARG A 1 222 ? -17.100 0.799 5.631 1.00 85.25 222 ARG A N 1
ATOM 1759 C CA . ARG A 1 222 ? -16.448 1.249 4.393 1.00 85.25 222 ARG A CA 1
ATOM 1760 C C . ARG A 1 222 ? -16.856 0.467 3.145 1.00 85.25 222 ARG A C 1
ATOM 1762 O O . ARG A 1 222 ? -16.270 0.695 2.091 1.00 85.25 222 ARG A O 1
ATOM 1769 N N . ASN A 1 223 ? -17.815 -0.457 3.246 1.00 84.31 223 ASN A N 1
ATOM 1770 C CA . ASN A 1 223 ? -18.167 -1.393 2.171 1.00 84.31 223 ASN A CA 1
ATOM 1771 C C . ASN A 1 223 ? -16.955 -2.180 1.624 1.00 84.31 223 ASN A C 1
ATOM 1773 O O . ASN A 1 223 ? -16.957 -2.614 0.477 1.00 84.31 223 ASN A O 1
ATOM 1777 N N . ALA A 1 224 ? -15.919 -2.390 2.444 1.00 82.31 224 ALA A N 1
ATOM 1778 C CA . ALA A 1 224 ? -14.717 -3.152 2.091 1.00 82.31 224 ALA A CA 1
ATOM 1779 C C . ALA A 1 224 ? -14.807 -4.616 2.571 1.00 82.31 224 ALA A C 1
ATOM 1781 O O . ALA A 1 224 ? -13.807 -5.320 2.697 1.00 82.31 224 ALA A O 1
ATOM 1782 N N . VAL A 1 225 ? -16.021 -5.083 2.875 1.00 76.44 225 VAL A N 1
ATOM 1783 C CA . VAL A 1 225 ? -16.290 -6.422 3.426 1.00 76.44 225 VAL A CA 1
ATOM 1784 C C . VAL A 1 225 ? -15.942 -7.513 2.434 1.00 76.44 225 VAL A C 1
ATOM 1786 O O . VAL A 1 225 ? -15.448 -8.560 2.837 1.00 76.44 225 VAL A O 1
ATOM 1789 N N . GLU A 1 226 ? -16.179 -7.275 1.144 1.00 77.81 226 GLU A N 1
ATOM 1790 C CA . GLU A 1 226 ? -15.912 -8.267 0.102 1.00 77.81 226 GLU A CA 1
ATOM 1791 C C . GLU A 1 226 ? -14.437 -8.654 0.046 1.00 77.81 226 GLU A C 1
ATOM 1793 O O . GLU A 1 226 ? -14.130 -9.833 -0.132 1.00 77.81 226 GLU A O 1
ATOM 1798 N N . VAL A 1 227 ? -13.543 -7.686 0.279 1.00 73.88 227 VAL A N 1
ATOM 1799 C CA . VAL A 1 227 ? -12.099 -7.918 0.394 1.00 73.88 227 VAL A CA 1
ATOM 1800 C C . VAL A 1 227 ? -11.811 -8.912 1.507 1.00 73.88 227 VAL A C 1
ATOM 1802 O O . VAL A 1 227 ? -11.099 -9.895 1.316 1.00 73.88 227 VAL A O 1
ATOM 1805 N N . TRP A 1 228 ? -12.417 -8.690 2.671 1.00 75.62 228 TRP A N 1
ATOM 1806 C CA . TRP A 1 228 ? -12.145 -9.513 3.836 1.00 75.62 228 TRP A CA 1
ATOM 1807 C C . TRP A 1 228 ? -12.799 -10.897 3.746 1.00 75.62 228 TRP A C 1
ATOM 1809 O O . TRP A 1 228 ? -12.203 -11.913 4.087 1.00 75.62 228 TRP A O 1
ATOM 1819 N N . VAL A 1 229 ? -14.035 -10.972 3.259 1.00 76.25 229 VAL A N 1
ATOM 1820 C CA . VAL A 1 229 ? -14.773 -12.236 3.188 1.00 76.25 229 VAL A CA 1
ATOM 1821 C C . VAL A 1 229 ? -14.182 -13.168 2.136 1.00 76.25 229 VAL A C 1
ATOM 1823 O O . VAL A 1 229 ? -14.061 -14.361 2.412 1.00 76.25 229 VAL A O 1
ATOM 1826 N N . LYS A 1 230 ? -13.788 -12.668 0.958 1.00 74.88 230 LYS A N 1
ATOM 1827 C CA . LYS A 1 230 ? -13.202 -13.537 -0.073 1.00 74.88 230 LYS A CA 1
ATOM 1828 C C . LYS A 1 230 ? -11.855 -14.111 0.370 1.00 74.88 230 LYS A C 1
ATOM 1830 O O . LYS A 1 230 ? -11.688 -15.322 0.322 1.00 74.88 230 LYS A O 1
ATOM 1835 N N . GLU A 1 231 ? -10.955 -13.278 0.885 1.00 68.12 231 GLU A N 1
ATOM 1836 C CA . GLU A 1 231 ? -9.578 -13.691 1.205 1.00 68.12 231 GLU A CA 1
ATOM 1837 C C . GLU A 1 231 ? -9.447 -14.417 2.558 1.00 68.12 231 GLU A C 1
ATOM 1839 O O . GLU A 1 231 ? -8.568 -15.262 2.755 1.00 68.12 231 GLU A O 1
ATOM 1844 N N . PHE A 1 232 ? -10.324 -14.116 3.524 1.00 65.94 232 PHE A N 1
ATOM 1845 C CA . PHE A 1 232 ? -10.196 -14.633 4.893 1.00 65.94 232 PHE A CA 1
ATOM 1846 C C . PHE A 1 232 ? -11.258 -15.653 5.288 1.00 65.94 232 PHE A C 1
ATOM 1848 O O . PHE A 1 232 ? -11.134 -16.245 6.367 1.00 65.94 232 PHE A O 1
ATOM 1855 N N . SER A 1 233 ? -12.252 -15.931 4.436 1.00 65.62 233 SER A N 1
ATOM 1856 C CA . SER A 1 233 ? -13.165 -17.042 4.695 1.00 65.62 233 SER A CA 1
ATOM 1857 C C . SER A 1 233 ? -12.396 -18.373 4.628 1.00 65.62 233 SER A C 1
ATOM 1859 O O . SER A 1 233 ? -11.774 -18.679 3.606 1.00 65.62 233 SER A O 1
ATOM 1861 N N . PRO A 1 234 ? -12.419 -19.199 5.695 1.00 55.66 234 PRO A N 1
ATOM 1862 C CA . PRO A 1 234 ? -11.687 -20.468 5.750 1.00 55.66 234 PRO A CA 1
ATOM 1863 C C . PRO A 1 234 ? -12.069 -21.437 4.620 1.00 55.66 234 PRO A C 1
ATOM 1865 O O . PRO A 1 234 ? -11.276 -22.306 4.264 1.00 55.66 234 PRO A O 1
ATOM 1868 N N . LEU A 1 235 ? -13.240 -21.247 4.007 1.00 48.94 235 LEU A N 1
ATOM 1869 C CA . LEU A 1 235 ? -13.737 -22.053 2.894 1.00 48.94 235 LEU A CA 1
ATOM 1870 C C . LEU A 1 235 ? -12.934 -21.877 1.594 1.00 48.94 235 LEU A C 1
ATOM 1872 O O . LEU A 1 235 ? -12.869 -22.817 0.806 1.00 48.94 235 LEU A O 1
ATOM 1876 N N . GLN A 1 236 ? -12.274 -20.735 1.363 1.00 54.66 236 GLN A N 1
ATOM 1877 C CA . GLN A 1 236 ? -11.439 -20.570 0.164 1.00 54.66 236 GLN A CA 1
ATOM 1878 C C . GLN A 1 236 ? -10.094 -21.301 0.263 1.00 54.66 236 GLN A C 1
ATOM 1880 O O . GLN A 1 236 ? -9.610 -21.805 -0.747 1.00 54.66 236 GLN A O 1
ATOM 1885 N N . ARG A 1 237 ? -9.527 -21.470 1.468 1.00 51.66 237 ARG A N 1
ATOM 1886 C CA . ARG A 1 237 ? -8.287 -22.250 1.651 1.00 51.66 237 ARG A CA 1
ATOM 1887 C C . ARG A 1 237 ? -8.456 -23.719 1.276 1.00 51.66 237 ARG A C 1
ATOM 1889 O O . ARG A 1 237 ? -7.524 -24.315 0.757 1.00 51.66 237 ARG A O 1
ATOM 1896 N N . ILE A 1 238 ? -9.640 -24.283 1.512 1.00 52.50 238 ILE A N 1
ATOM 1897 C CA . ILE A 1 238 ? -9.953 -25.665 1.125 1.00 52.50 238 ILE A CA 1
ATOM 1898 C C . ILE A 1 238 ? -10.049 -25.777 -0.403 1.00 52.50 238 ILE A C 1
ATOM 1900 O O . ILE A 1 238 ? -9.635 -26.778 -0.968 1.00 52.50 238 ILE A O 1
ATOM 1904 N N . ARG A 1 239 ? -10.534 -24.730 -1.079 1.00 45.25 239 ARG A N 1
ATOM 1905 C CA . ARG A 1 239 ? -10.700 -24.705 -2.538 1.00 45.25 239 ARG A CA 1
ATOM 1906 C C . ARG A 1 239 ? -9.413 -24.400 -3.314 1.00 45.25 239 ARG A C 1
ATOM 1908 O O . ARG A 1 239 ? -9.353 -24.734 -4.482 1.00 45.25 239 ARG A O 1
ATOM 1915 N N . ALA A 1 240 ? -8.425 -23.759 -2.689 1.00 50.72 240 ALA A N 1
ATOM 1916 C CA . ALA A 1 240 ? -7.101 -23.523 -3.278 1.00 50.72 240 ALA A CA 1
ATOM 1917 C C . ALA A 1 240 ? -6.097 -24.662 -3.001 1.00 50.72 240 ALA A C 1
ATOM 1919 O O . ALA A 1 240 ? -5.021 -24.684 -3.590 1.00 50.72 240 ALA A O 1
ATOM 1920 N N . ALA A 1 241 ? -6.424 -25.571 -2.077 1.00 50.12 241 ALA A N 1
ATOM 1921 C CA . ALA A 1 241 ? -5.616 -26.745 -1.735 1.00 50.12 241 ALA A CA 1
ATOM 1922 C C . ALA A 1 241 ? -6.111 -28.047 -2.403 1.00 50.12 241 ALA A C 1
ATOM 1924 O O . ALA A 1 241 ? -5.478 -29.088 -2.229 1.00 50.12 241 ALA A O 1
ATOM 1925 N N . LEU A 1 242 ? -7.235 -27.980 -3.125 1.00 42.94 242 LEU A N 1
ATOM 1926 C CA . LEU A 1 242 ? -7.808 -29.031 -3.972 1.00 42.94 242 LEU A CA 1
ATOM 1927 C C . LEU A 1 242 ? -7.591 -28.662 -5.440 1.00 42.94 242 LEU A C 1
ATOM 1929 O O . LEU A 1 242 ? -7.313 -29.590 -6.227 1.00 42.94 242 LEU A O 1
#

Foldseek 3Di:
DVLVVVLVVLLVVLVVQLVVDLVSSVVSLVVVLVVCVVPDPDVVVSVVSNCSSVVSNVVSVVVVVPPVDDPPVVVVVVVVVVVVVVVVVVLVVVLCVLCVVLVVLLVLLLVLLVVLLVQLVVVVVVVVVCVVVDPVVVVVVVVVVVVVCVVPPPDPPPLQPQRDHRDLPPRDQDPDVVSNVVNVVVSVVSVVVSVVSVVVSVVVCVVDVSSVVSSCVSCVVNNVNVVCCCPPPPVVVVVVVD

Radius of gyration: 29.31 Å; chains: 1; bounding box: 65×58×76 Å